Protein AF-A0A1R4GX88-F1 (afdb_monomer_lite)

Radius of gyration: 34.27 Å; chains: 1; bounding box: 138×109×68 Å

Secondary structure (DSSP, 8-state):
--------------PPPP---PPPP------------TTTHHHHHHHHTTS-------S-GGGGGGGSGGG-PPEES-GGGGTTEEEEEETTEEEEEETTTTEEEEEEEEEEHHHHHHHHSSPP----B--TTS-TTT---HHHHTTSS-EEEESS-GGG--SHHHHHHHTBTTSEEEE-HHIIIIIIHHHHHHHHHHHHHHSEEEEEEEEE--SS---EETTTEEPPSEEEEEEEETTTTEEEEEEEESSTT---EEE-HHHHHHHHSEES-TTS-HHHHHS-----SSHHHHHHHHHHHSPP----HHHHHHHHHHHHHIIIII--

Foldseek 3Di:
DDDDDDDDDDDDDDDDDDDDDDDDDDDDDDDDDDPDPPVVVVVVVVVVVPPPPPPPCPLPCVVPLVLADVSDAKDFLDCVQLVQWHWDDFVFKIFTFHLVQLETQKIKGKAFLVLLVLLVPDDADQQAAWDPVDDPSSIDGPVLVPPQQFDFAFRPDSSSGNDPRSNNRSNHRRRTARAHPLCRVPQVVQVVVLLSVVNNVLGIKIKMKGFAADDDDFDGRVVRHTHGQKIKIWIARPSVLAIWMWIGGRDNPSDIDIAALVVCCVRHSINRHPPGDPVRRHDHDPGDRGPVSVVVVVVVPDPPPPPPPVVVVVVVVVVVCCVPPVPD

InterPro domains:
  IPR001604 DNA/RNA non-specific endonuclease/pyrophosphatase/phosphodiesterase domain [PF01223] (86-271)
  IPR001604 DNA/RNA non-specific endonuclease/pyrophosphatase/phosphodiesterase domain [SM00892] (89-279)
  IPR018524 DNA/RNA non-specific endonuclease, active site [PS01070] (151-159)
  IPR020821 ENPP1-3/EXOG-like, endonuclease/phosphodiesterase domain [SM00477] (90-279)
  IPR040255 Non-specific endonuclease [PTHR13966] (89-282)
  IPR044925 His-Me finger superfamily [SSF54060] (63-283)
  IPR044929 DNA/RNA non-specific endonuclease superfamily [G3DSA:3.40.570.10] (62-287)

pLDDT: mean 83.67, std 22.08, range [31.48, 98.94]

Structure (mmCIF, N/CA/C/O backbone):
data_AF-A0A1R4GX88-F1
#
_entry.id   AF-A0A1R4GX88-F1
#
loop_
_atom_site.group_PDB
_atom_site.id
_atom_site.type_symbol
_atom_site.label_atom_id
_atom_site.label_alt_id
_atom_site.label_comp_id
_atom_site.label_asym_id
_atom_site.label_entity_id
_atom_site.label_seq_id
_atom_site.pdbx_PDB_ins_code
_atom_site.Cartn_x
_atom_site.Cartn_y
_atom_site.Cartn_z
_atom_site.occupancy
_atom_site.B_iso_or_equiv
_atom_site.auth_seq_id
_atom_site.auth_comp_id
_atom_site.auth_asym_id
_atom_site.auth_atom_id
_atom_site.pdbx_PDB_model_num
ATOM 1 N N . MET A 1 1 ? 82.550 -25.299 11.763 1.00 38.31 1 MET A N 1
ATOM 2 C CA . MET A 1 1 ? 82.781 -25.262 13.228 1.00 38.31 1 MET A CA 1
ATOM 3 C C . MET A 1 1 ? 81.478 -24.767 13.845 1.00 38.31 1 MET A C 1
ATOM 5 O O . MET A 1 1 ? 81.017 -23.744 13.373 1.00 38.31 1 MET A O 1
ATOM 9 N N . GLY A 1 2 ? 80.761 -25.409 14.770 1.00 35.47 2 GLY A N 1
ATOM 10 C CA . GLY A 1 2 ? 80.937 -26.620 15.595 1.00 35.47 2 GLY A CA 1
ATOM 11 C C . GLY A 1 2 ? 80.121 -26.345 16.879 1.00 35.47 2 GLY A C 1
ATOM 12 O O . GLY A 1 2 ? 80.447 -25.367 17.531 1.00 35.47 2 GLY A O 1
ATOM 13 N N . ASN A 1 3 ? 78.963 -26.931 17.215 1.00 35.00 3 ASN A N 1
ATOM 14 C CA . ASN A 1 3 ? 78.396 -28.297 17.209 1.00 35.00 3 ASN A CA 1
ATOM 15 C C . ASN A 1 3 ? 78.524 -29.009 18.584 1.00 35.00 3 ASN A C 1
ATOM 17 O O . ASN A 1 3 ? 79.595 -28.981 19.183 1.00 35.00 3 ASN A O 1
ATOM 21 N N . LYS A 1 4 ? 77.448 -29.721 18.984 1.00 40.81 4 LYS A N 1
ATOM 22 C CA . LYS A 1 4 ? 77.118 -30.374 20.283 1.00 40.81 4 LYS A CA 1
ATOM 23 C C . LYS A 1 4 ? 76.527 -29.426 21.347 1.00 40.81 4 LYS A C 1
ATOM 25 O O . LYS A 1 4 ? 77.030 -28.327 21.518 1.00 40.81 4 LYS A O 1
ATOM 30 N N . THR A 1 5 ? 75.492 -29.797 22.112 1.00 40.03 5 THR A N 1
ATOM 31 C CA . THR A 1 5 ? 74.778 -31.093 22.312 1.00 40.03 5 THR A CA 1
ATOM 32 C C . THR A 1 5 ? 73.324 -31.043 21.752 1.00 40.03 5 THR A C 1
ATOM 34 O O . THR A 1 5 ? 72.985 -30.067 21.094 1.00 40.03 5 THR A O 1
ATOM 37 N N . GLY A 1 6 ? 72.424 -32.041 21.857 1.00 36.75 6 GLY A N 1
ATOM 38 C CA . GLY A 1 6 ? 72.436 -33.305 22.618 1.00 36.75 6 GLY A CA 1
ATOM 39 C C . GLY A 1 6 ? 71.485 -34.422 22.111 1.00 36.75 6 GLY A C 1
ATOM 40 O O . GLY A 1 6 ? 71.065 -34.430 20.960 1.00 36.75 6 GLY A O 1
ATOM 41 N N . GLN A 1 7 ? 71.218 -35.401 22.983 1.00 36.16 7 GLN A N 1
ATOM 42 C CA . GLN A 1 7 ? 70.589 -36.736 22.822 1.00 36.16 7 GLN A CA 1
ATOM 43 C C . GLN A 1 7 ? 70.037 -37.155 24.228 1.00 36.16 7 GLN A C 1
ATOM 45 O O . GLN A 1 7 ? 70.516 -36.580 25.201 1.00 36.16 7 GLN A O 1
ATOM 50 N N . ILE A 1 8 ? 69.100 -38.094 24.502 1.00 35.34 8 ILE A N 1
ATOM 51 C CA . ILE A 1 8 ? 68.472 -39.210 23.750 1.00 35.34 8 ILE A CA 1
ATOM 52 C C . ILE A 1 8 ? 67.150 -39.710 24.446 1.00 35.34 8 ILE A C 1
ATOM 54 O O . ILE A 1 8 ? 67.014 -39.585 25.656 1.00 35.34 8 ILE A O 1
ATOM 58 N N . GLN A 1 9 ? 66.220 -40.296 23.665 1.00 34.88 9 GLN A N 1
ATOM 59 C CA . GLN A 1 9 ? 65.155 -41.323 23.926 1.00 34.88 9 GLN A CA 1
ATOM 60 C C . GLN A 1 9 ? 64.329 -41.468 25.248 1.00 34.88 9 GLN A C 1
ATOM 62 O O . GLN A 1 9 ? 64.834 -41.842 26.301 1.00 34.88 9 GLN A O 1
ATOM 67 N N . ILE A 1 10 ? 62.995 -41.381 25.074 1.00 43.84 10 ILE A N 1
ATOM 68 C CA . ILE A 1 10 ? 61.887 -42.331 25.409 1.00 43.84 10 ILE A CA 1
ATOM 69 C C . ILE A 1 10 ? 61.988 -43.294 26.624 1.00 43.84 10 ILE A C 1
ATOM 71 O O . ILE A 1 10 ? 62.849 -44.171 26.681 1.00 43.84 10 ILE A O 1
ATOM 75 N N . LYS A 1 11 ? 60.927 -43.311 27.464 1.00 35.53 11 LYS A N 1
ATOM 76 C CA . LYS A 1 11 ? 60.460 -44.521 28.188 1.00 35.53 11 LYS A CA 1
ATOM 77 C C . LYS A 1 11 ? 58.937 -44.516 28.454 1.00 35.53 11 LYS A C 1
ATOM 79 O O . LYS A 1 11 ? 58.362 -43.470 28.737 1.00 35.53 11 LYS A O 1
ATOM 84 N N . ASN A 1 12 ? 58.300 -45.689 28.362 1.00 38.34 12 ASN A N 1
ATOM 85 C CA . ASN A 1 12 ? 56.842 -45.903 28.470 1.00 38.34 12 ASN A CA 1
ATOM 86 C C . ASN A 1 12 ? 56.261 -45.639 29.879 1.00 38.34 12 ASN A C 1
ATOM 88 O O . ASN A 1 12 ? 56.970 -45.761 30.879 1.00 38.34 12 ASN A O 1
ATOM 92 N N . ARG A 1 13 ? 54.943 -45.375 29.968 1.00 37.09 13 ARG A N 1
ATOM 93 C CA . ARG A 1 13 ? 54.171 -45.238 31.225 1.00 37.09 13 ARG A CA 1
ATOM 94 C C . ARG A 1 13 ? 52.878 -46.094 31.171 1.00 37.09 13 ARG A C 1
ATOM 96 O O . ARG A 1 13 ? 52.364 -46.258 30.068 1.00 37.09 13 ARG A O 1
ATOM 103 N N . PRO A 1 14 ? 52.400 -46.697 32.286 1.00 39.03 14 PRO A N 1
ATOM 104 C CA . PRO A 1 14 ? 51.599 -47.929 32.217 1.00 39.03 14 PRO A CA 1
ATOM 105 C C . PRO A 1 14 ? 50.068 -47.758 32.325 1.00 39.03 14 PRO A C 1
ATOM 107 O O . PRO A 1 14 ? 49.537 -46.655 32.409 1.00 39.03 14 PRO A O 1
ATOM 110 N N . GLU A 1 15 ? 49.408 -48.919 32.312 1.00 34.75 15 GLU A N 1
ATOM 111 C CA . GLU A 1 15 ? 47.980 -49.231 32.162 1.00 34.75 15 GLU A CA 1
ATOM 112 C C . GLU A 1 15 ? 46.973 -48.515 33.081 1.00 34.75 15 GLU A C 1
ATOM 114 O O . GLU A 1 15 ? 47.249 -48.123 34.217 1.00 34.75 15 GLU A O 1
ATOM 119 N N . SER A 1 16 ? 45.732 -48.454 32.588 1.00 34.22 16 SER A N 1
ATOM 120 C CA . SER A 1 16 ? 44.549 -47.956 33.285 1.00 34.22 16 SER A CA 1
ATOM 121 C C . SER A 1 16 ? 44.009 -48.947 34.327 1.00 34.22 16 SER A C 1
ATOM 123 O O . SER A 1 16 ? 43.742 -50.114 34.038 1.00 34.22 16 SER A O 1
ATOM 125 N N . LYS A 1 17 ? 43.744 -48.461 35.547 1.00 37.38 17 LYS A N 1
ATOM 126 C CA . LYS A 1 17 ? 42.939 -49.184 36.547 1.00 37.38 17 LYS A CA 1
ATOM 127 C C . LYS A 1 17 ? 41.510 -48.644 36.587 1.00 37.38 17 LYS A C 1
ATOM 129 O O . LYS A 1 17 ? 41.287 -47.438 36.543 1.00 37.38 17 LYS A O 1
ATOM 134 N N . LYS A 1 18 ? 40.552 -49.570 36.678 1.00 37.19 18 LYS A N 1
ATOM 135 C CA . LYS A 1 18 ? 39.108 -49.305 36.776 1.00 37.19 18 LYS A CA 1
ATOM 136 C C . LYS A 1 18 ? 38.774 -48.519 38.048 1.00 37.19 18 LYS A C 1
ATOM 138 O O . LYS A 1 18 ? 39.317 -48.823 39.108 1.00 37.19 18 LYS A O 1
ATOM 143 N N . VAL A 1 19 ? 37.802 -47.613 37.959 1.00 37.50 19 VAL A N 1
ATOM 144 C CA . VAL A 1 19 ? 37.122 -47.013 39.117 1.00 37.50 19 VAL A CA 1
ATOM 145 C C . VAL A 1 19 ? 35.644 -47.393 39.041 1.00 37.50 19 VAL A C 1
ATOM 147 O O . VAL A 1 19 ? 34.992 -47.142 38.031 1.00 37.50 19 VAL A O 1
ATOM 150 N N . ASN A 1 20 ? 35.134 -48.038 40.092 1.00 35.19 20 ASN A N 1
ATOM 151 C CA . ASN A 1 20 ? 33.714 -48.360 40.236 1.00 35.19 20 ASN A CA 1
ATOM 152 C C . ASN A 1 20 ? 32.953 -47.130 40.738 1.00 35.19 20 ASN A C 1
ATOM 154 O O . ASN A 1 20 ? 33.291 -46.600 41.796 1.00 35.19 20 ASN A O 1
ATOM 158 N N . THR A 1 21 ? 31.876 -46.749 40.054 1.00 36.53 21 THR A N 1
ATOM 159 C CA . THR A 1 21 ? 30.912 -45.772 40.575 1.00 36.53 21 THR A CA 1
ATOM 160 C C . THR A 1 21 ? 29.760 -46.519 41.242 1.00 36.53 21 THR A C 1
ATOM 162 O O . THR A 1 21 ? 28.917 -47.104 40.564 1.00 36.53 21 THR A O 1
ATOM 165 N N . ALA A 1 22 ? 29.726 -46.523 42.575 1.00 33.94 22 ALA A N 1
ATOM 166 C CA . ALA A 1 22 ? 28.581 -47.027 43.326 1.00 33.94 22 ALA A CA 1
ATOM 167 C C . ALA A 1 22 ? 27.428 -46.012 43.249 1.00 33.94 22 ALA A C 1
ATOM 169 O O . ALA A 1 22 ? 27.599 -44.846 43.601 1.00 33.94 22 ALA A O 1
ATOM 170 N N . VAL A 1 23 ? 26.259 -46.453 42.783 1.00 37.62 23 VAL A N 1
ATOM 171 C CA . VAL A 1 23 ? 25.040 -45.632 42.709 1.00 37.62 23 VAL A CA 1
ATOM 172 C C . VAL A 1 23 ? 24.274 -45.739 44.030 1.00 37.62 23 VAL A C 1
ATOM 174 O O . VAL A 1 23 ? 24.159 -46.830 44.592 1.00 37.62 23 VAL A O 1
ATOM 177 N N . LEU A 1 24 ? 23.753 -44.613 44.531 1.00 31.69 24 LEU A N 1
ATOM 178 C CA . LEU A 1 24 ? 22.934 -44.584 45.746 1.00 31.69 24 LEU A CA 1
ATOM 179 C C . LEU A 1 24 ? 21.674 -45.450 45.593 1.00 31.69 24 LEU A C 1
ATOM 181 O O . LEU A 1 24 ? 20.962 -45.365 44.593 1.00 31.69 24 LEU A O 1
ATOM 185 N N . LYS A 1 25 ? 21.346 -46.204 46.646 1.00 33.31 25 LYS A N 1
ATOM 186 C CA . LYS A 1 25 ? 19.999 -46.748 46.836 1.00 33.31 25 LYS A CA 1
ATOM 187 C C . LYS A 1 25 ? 19.015 -45.607 47.119 1.00 33.31 25 LYS A C 1
ATOM 189 O O . LYS A 1 25 ? 19.208 -44.868 48.080 1.00 33.31 25 LYS A O 1
ATOM 194 N N . LEU A 1 26 ? 17.912 -45.570 46.377 1.00 31.48 26 LEU A N 1
ATOM 195 C CA . LEU A 1 26 ? 16.628 -45.089 46.885 1.00 31.48 26 LEU A CA 1
ATOM 196 C C . LEU A 1 26 ? 15.679 -46.291 46.906 1.00 31.48 26 LEU A C 1
ATOM 198 O O . LEU A 1 26 ? 15.472 -46.925 45.872 1.00 31.48 26 LEU A O 1
ATOM 202 N N . GLU A 1 27 ? 15.132 -46.627 48.071 1.00 37.91 27 GLU A N 1
ATOM 203 C CA . GLU A 1 27 ? 14.093 -47.652 48.180 1.00 37.91 27 GLU A CA 1
ATOM 204 C C . GLU A 1 27 ? 12.718 -46.990 48.035 1.00 37.91 27 GLU A C 1
ATOM 206 O O . GLU A 1 27 ? 12.350 -46.120 48.819 1.00 37.91 27 GLU A O 1
ATOM 211 N N . LEU A 1 28 ? 11.957 -47.419 47.026 1.00 34.81 28 LEU A N 1
ATOM 212 C CA . LEU A 1 28 ? 10.521 -47.176 46.913 1.00 34.81 28 LEU A CA 1
ATOM 213 C C . LEU A 1 28 ? 9.836 -48.531 46.755 1.00 34.81 28 LEU A C 1
ATOM 215 O O . LEU A 1 28 ? 9.875 -49.158 45.696 1.00 34.81 28 LEU A O 1
ATOM 219 N N . THR A 1 29 ? 9.253 -49.011 47.848 1.00 39.22 29 THR A N 1
ATOM 220 C CA . THR A 1 29 ? 8.499 -50.260 47.898 1.00 39.22 29 THR A CA 1
ATOM 221 C C . THR A 1 29 ? 7.044 -50.031 47.493 1.00 39.22 29 THR A C 1
ATOM 223 O O . THR A 1 29 ? 6.350 -49.196 48.060 1.00 39.22 29 THR A O 1
ATOM 226 N N . GLY A 1 30 ? 6.565 -50.852 46.554 1.00 42.06 30 GLY A N 1
ATOM 227 C CA . GLY A 1 30 ? 5.139 -51.039 46.278 1.00 42.06 30 GLY A CA 1
ATOM 228 C C . GLY A 1 30 ? 4.527 -50.108 45.227 1.00 42.06 30 GLY A C 1
ATOM 229 O O . GLY A 1 30 ? 4.188 -48.968 45.510 1.00 42.06 30 GLY A O 1
ATOM 230 N N . ILE A 1 31 ? 4.249 -50.654 44.039 1.00 40.66 31 ILE A N 1
ATOM 231 C CA . ILE A 1 31 ? 2.887 -50.990 43.570 1.00 40.66 31 ILE A CA 1
ATOM 232 C C . ILE A 1 31 ? 2.983 -51.612 42.162 1.00 40.66 31 ILE A C 1
ATOM 234 O O . ILE A 1 31 ? 3.810 -51.240 41.338 1.00 40.66 31 ILE A O 1
ATOM 238 N N . CYS A 1 32 ? 2.137 -52.617 41.939 1.00 38.81 32 CYS A N 1
ATOM 239 C CA . CYS A 1 32 ? 1.977 -53.466 40.755 1.00 38.81 32 CYS A CA 1
ATOM 240 C C . CYS A 1 32 ? 2.406 -52.876 39.384 1.00 38.81 32 CYS A C 1
ATOM 242 O O . CYS A 1 32 ? 1.689 -52.074 38.784 1.00 38.81 32 CYS A O 1
ATOM 244 N N . LEU A 1 33 ? 3.509 -53.383 38.812 1.00 37.69 33 LEU A N 1
ATOM 245 C CA . LEU A 1 33 ? 3.786 -53.247 37.378 1.00 37.69 33 LEU A CA 1
ATOM 246 C C . LEU A 1 33 ? 2.936 -54.254 36.593 1.00 37.69 33 LEU A C 1
ATOM 248 O O . LEU A 1 33 ? 3.279 -55.433 36.488 1.00 37.69 33 LEU A O 1
ATOM 252 N N . TYR A 1 34 ? 1.844 -53.776 35.997 1.00 42.34 34 TYR A N 1
ATOM 253 C CA . TYR A 1 34 ? 1.141 -54.524 34.958 1.00 42.34 34 TYR A CA 1
ATOM 254 C C . TYR A 1 34 ? 2.102 -54.840 33.802 1.00 42.34 34 TYR A C 1
ATOM 256 O O . TYR A 1 34 ? 2.801 -53.957 33.301 1.00 42.34 34 TYR A O 1
ATOM 264 N N . ARG A 1 35 ? 2.095 -56.094 33.330 1.00 47.72 35 ARG A N 1
ATOM 265 C CA . ARG A 1 35 ? 2.730 -56.494 32.063 1.00 47.72 35 ARG A CA 1
ATOM 266 C C . ARG A 1 35 ? 1.996 -55.821 30.896 1.00 47.72 35 ARG A C 1
ATOM 268 O O . ARG A 1 35 ? 1.127 -56.420 30.267 1.00 47.72 35 ARG A O 1
ATOM 275 N N . LEU A 1 36 ? 2.351 -54.576 30.594 1.00 45.78 36 LEU A N 1
ATOM 276 C CA . LEU A 1 36 ? 1.960 -53.941 29.342 1.00 45.78 36 LEU A CA 1
ATOM 277 C C . LEU A 1 36 ? 2.732 -54.615 28.206 1.00 45.78 36 LEU A C 1
ATOM 279 O O . LEU A 1 36 ? 3.962 -54.583 28.157 1.00 45.78 36 LEU A O 1
ATOM 283 N N . SER A 1 37 ? 1.997 -55.266 27.307 1.00 53.25 37 SER A N 1
ATOM 284 C CA . SER A 1 37 ? 2.555 -55.838 26.086 1.00 53.25 37 SER A CA 1
ATOM 285 C C . SER A 1 37 ? 3.183 -54.736 25.221 1.00 53.25 37 SER A C 1
ATOM 287 O O . SER A 1 37 ? 2.768 -53.574 25.257 1.00 53.25 37 SER A O 1
ATOM 289 N N . GLY A 1 38 ? 4.173 -55.102 24.399 1.00 49.03 38 GLY A N 1
ATOM 290 C CA . GLY A 1 38 ? 4.972 -54.169 23.584 1.00 49.03 38 GLY A CA 1
ATOM 291 C C . GLY A 1 38 ? 4.212 -53.350 22.524 1.00 49.03 38 GLY A C 1
ATOM 292 O O . GLY A 1 38 ? 4.844 -52.662 21.731 1.00 49.03 38 GLY A O 1
ATOM 293 N N . GLN A 1 39 ? 2.878 -53.407 22.502 1.00 51.06 39 GLN A N 1
ATOM 294 C CA . GLN A 1 39 ? 2.002 -52.593 21.652 1.00 51.06 39 GLN A CA 1
ATOM 295 C C . GLN A 1 39 ? 1.496 -51.307 22.334 1.00 51.06 39 GLN A C 1
ATOM 297 O O . GLN A 1 39 ? 0.978 -50.424 21.652 1.00 51.06 39 GLN A O 1
ATOM 302 N N . VAL A 1 40 ? 1.619 -51.171 23.663 1.00 52.50 40 VAL A N 1
ATOM 303 C CA . VAL A 1 40 ? 1.137 -49.968 24.379 1.00 52.50 40 VAL A CA 1
ATOM 304 C C . VAL A 1 40 ? 2.200 -48.864 24.416 1.00 52.50 40 VAL A C 1
ATOM 306 O O . VAL A 1 40 ? 1.878 -47.691 24.234 1.00 52.50 40 VAL A O 1
ATOM 309 N N . ILE A 1 41 ? 3.481 -49.228 24.546 1.00 51.47 41 ILE A N 1
ATOM 310 C CA . ILE A 1 41 ? 4.606 -48.273 24.553 1.00 51.47 41 ILE A CA 1
ATOM 311 C C . ILE A 1 41 ? 4.710 -47.528 23.207 1.00 51.47 41 ILE A C 1
ATOM 313 O O . ILE A 1 41 ? 4.948 -46.322 23.177 1.00 51.47 41 ILE A O 1
ATOM 317 N N . THR A 1 42 ? 4.431 -48.207 22.091 1.00 45.22 42 THR A N 1
ATOM 318 C CA . THR A 1 42 ? 4.408 -47.613 20.743 1.00 45.22 42 THR A CA 1
ATOM 319 C C . THR A 1 42 ? 3.267 -46.615 20.530 1.00 45.22 42 THR A C 1
ATOM 321 O O . THR A 1 42 ? 3.427 -45.695 19.733 1.00 45.22 42 THR A O 1
ATOM 324 N N . LYS A 1 43 ? 2.143 -46.725 21.256 1.00 45.50 43 LYS A N 1
ATOM 325 C CA . LYS A 1 43 ? 1.062 -45.724 21.192 1.00 45.50 43 LYS A CA 1
ATOM 326 C C . LYS A 1 43 ? 1.343 -44.475 22.030 1.00 45.50 43 LYS A C 1
ATOM 328 O O . LYS A 1 43 ? 0.879 -43.402 21.658 1.00 45.50 43 LYS A O 1
ATOM 333 N N . LEU A 1 44 ? 2.120 -44.580 23.111 1.00 43.53 44 LEU A N 1
ATOM 334 C CA . LEU A 1 44 ? 2.442 -43.421 23.952 1.00 43.53 44 LEU A CA 1
ATOM 335 C C . LEU A 1 44 ? 3.411 -42.443 23.266 1.00 43.53 44 LEU A C 1
ATOM 337 O O . LEU A 1 44 ? 3.262 -41.233 23.408 1.00 43.53 44 LEU A O 1
ATOM 341 N N . ILE A 1 45 ? 4.358 -42.954 22.472 1.00 46.94 45 ILE A N 1
ATOM 342 C CA . ILE A 1 45 ? 5.320 -42.123 21.726 1.00 46.94 45 ILE A CA 1
ATOM 343 C C . ILE A 1 45 ? 4.615 -41.307 20.626 1.00 46.94 45 ILE A C 1
ATOM 345 O O . ILE A 1 45 ? 4.914 -40.129 20.454 1.00 46.94 45 ILE A O 1
ATOM 349 N N . ILE A 1 46 ? 3.621 -41.888 19.943 1.00 45.81 46 ILE A N 1
ATOM 350 C CA . ILE A 1 46 ? 2.875 -41.212 18.864 1.00 45.81 46 ILE A CA 1
ATOM 351 C C . ILE A 1 46 ? 2.024 -40.039 19.391 1.00 45.81 46 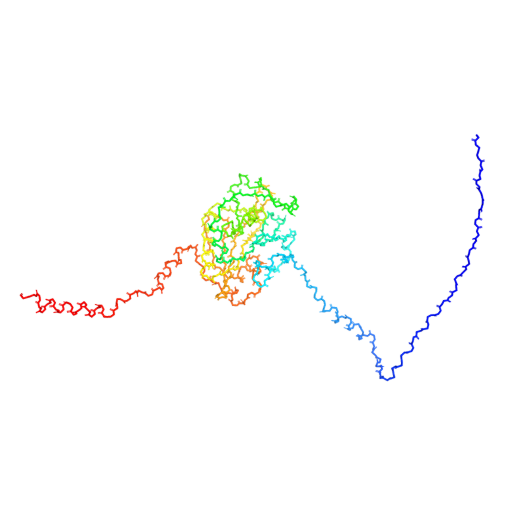ILE A C 1
ATOM 353 O O . ILE A 1 46 ? 1.837 -39.056 18.680 1.00 45.81 46 ILE A O 1
ATOM 357 N N . ILE A 1 47 ? 1.544 -40.099 20.638 1.00 46.69 47 ILE A N 1
ATOM 358 C CA . ILE A 1 47 ? 0.702 -39.039 21.225 1.00 46.69 47 ILE A CA 1
ATOM 359 C C . ILE A 1 47 ? 1.536 -37.831 21.691 1.00 46.69 47 ILE A C 1
ATOM 361 O O . ILE A 1 47 ? 1.068 -36.699 21.602 1.00 46.69 47 ILE A O 1
ATOM 365 N N . VAL A 1 48 ? 2.791 -38.027 22.115 1.00 45.88 48 VAL A N 1
ATOM 366 C CA . VAL A 1 48 ? 3.683 -36.908 22.495 1.00 45.88 48 VAL A CA 1
ATOM 367 C C . VAL A 1 48 ? 4.248 -36.182 21.264 1.00 45.88 48 VAL A C 1
ATOM 369 O O . VAL A 1 48 ? 4.477 -34.975 21.314 1.00 45.88 48 VAL A O 1
ATOM 372 N N . SER A 1 49 ? 4.376 -36.860 20.117 1.00 46.53 49 SER A N 1
ATOM 373 C CA . SER A 1 49 ? 4.750 -36.232 18.837 1.00 46.53 49 SER A CA 1
ATOM 374 C C . SER A 1 49 ? 3.672 -35.318 18.224 1.00 46.53 49 SER A C 1
ATOM 376 O O . SER A 1 49 ? 3.914 -34.736 17.171 1.00 46.53 49 SER A O 1
ATOM 378 N N . LEU A 1 50 ? 2.506 -35.165 18.864 1.00 49.44 50 LEU A N 1
ATOM 379 C CA . LEU A 1 50 ? 1.374 -34.356 18.386 1.00 49.44 50 LEU A CA 1
ATOM 380 C C . LEU A 1 50 ? 1.165 -33.034 19.154 1.00 49.44 50 LEU A C 1
ATOM 382 O O . LEU A 1 50 ? 0.186 -32.339 18.900 1.00 49.44 50 LEU A O 1
ATOM 386 N N . ILE A 1 51 ? 2.081 -32.658 20.061 1.00 52.97 51 ILE A N 1
ATOM 387 C CA . ILE A 1 51 ? 2.052 -31.366 20.792 1.00 52.97 51 ILE A CA 1
ATOM 388 C C . ILE A 1 51 ? 3.364 -30.573 20.601 1.00 52.97 51 ILE A C 1
ATOM 390 O O . ILE A 1 51 ? 3.726 -29.705 21.386 1.00 52.97 51 ILE A O 1
ATOM 394 N N . PHE A 1 52 ? 4.066 -30.826 19.496 1.00 46.09 52 PHE A N 1
ATOM 395 C CA . PHE A 1 52 ? 4.886 -29.802 18.849 1.00 46.09 52 PHE A CA 1
ATOM 396 C C . PHE A 1 52 ? 4.275 -29.502 17.481 1.00 46.09 52 PHE A C 1
ATOM 398 O O . PHE A 1 52 ? 4.836 -29.815 16.432 1.00 46.09 52 PHE A O 1
ATOM 405 N N . SER A 1 53 ? 3.110 -28.845 17.510 1.00 46.69 53 SER A N 1
ATOM 406 C CA . SER A 1 53 ? 2.782 -27.888 16.457 1.00 46.69 53 SER A CA 1
ATOM 407 C C . SER A 1 53 ? 3.931 -26.893 16.431 1.00 46.69 53 SER A C 1
ATOM 409 O O . SER A 1 53 ? 4.039 -26.034 17.305 1.00 46.69 53 SER A O 1
ATOM 411 N N . ILE A 1 54 ? 4.844 -27.076 15.479 1.00 49.19 54 ILE A N 1
ATOM 412 C CA . ILE A 1 54 ? 5.908 -26.121 15.224 1.00 49.19 54 ILE A CA 1
ATOM 413 C C . ILE A 1 54 ? 5.186 -24.855 14.784 1.00 49.19 54 ILE A C 1
ATOM 415 O O . ILE A 1 54 ? 4.722 -24.780 13.647 1.00 49.19 54 ILE A O 1
ATOM 419 N N . SER A 1 55 ? 5.059 -23.885 15.689 1.00 48.50 55 SER A N 1
ATOM 420 C CA . SER A 1 55 ? 4.710 -22.523 15.315 1.00 48.50 55 SER A CA 1
ATOM 421 C C . SER A 1 55 ? 5.714 -22.121 14.246 1.00 48.50 55 SER A C 1
ATOM 423 O O . SER A 1 55 ? 6.905 -21.984 14.541 1.00 48.50 55 SER A O 1
ATOM 425 N N . ALA A 1 56 ? 5.259 -22.025 12.997 1.00 40.28 56 ALA A N 1
ATOM 426 C CA . ALA A 1 56 ? 6.083 -21.506 11.925 1.00 40.28 56 ALA A CA 1
ATOM 427 C C . ALA A 1 56 ? 6.503 -20.106 12.372 1.00 40.28 56 ALA A C 1
ATOM 429 O O . ALA A 1 56 ? 5.653 -19.241 12.583 1.00 40.28 56 ALA A O 1
ATOM 430 N N . TRP A 1 57 ? 7.799 -19.920 12.628 1.00 42.22 57 TRP A N 1
ATOM 431 C CA . TRP A 1 57 ? 8.309 -18.626 13.053 1.00 42.22 57 TRP A CA 1
ATOM 432 C C . TRP A 1 57 ? 8.048 -17.664 11.901 1.00 42.22 57 TRP A C 1
ATOM 434 O O . TRP A 1 57 ? 8.606 -17.829 10.815 1.00 42.22 57 TRP A O 1
ATOM 444 N N . ALA A 1 58 ? 7.117 -16.739 12.133 1.00 46.03 58 ALA A N 1
ATOM 445 C CA . ALA A 1 58 ? 6.614 -15.833 11.118 1.00 46.03 58 ALA A CA 1
ATOM 446 C C . ALA A 1 58 ? 7.757 -15.040 10.474 1.00 46.03 58 ALA A C 1
ATOM 448 O O . ALA A 1 58 ? 8.800 -14.812 11.090 1.00 46.03 58 ALA A O 1
ATOM 449 N N . THR A 1 59 ? 7.534 -14.576 9.243 1.00 55.97 59 THR A N 1
ATOM 450 C CA . THR A 1 59 ? 8.372 -13.550 8.610 1.00 55.97 59 THR A CA 1
ATOM 451 C C . THR A 1 59 ? 8.522 -12.378 9.578 1.00 55.97 59 THR A C 1
ATOM 453 O O . THR A 1 59 ? 7.535 -11.724 9.910 1.00 55.97 59 THR A O 1
ATOM 456 N N . ASP A 1 60 ? 9.734 -12.189 10.097 1.00 73.19 60 ASP A N 1
ATOM 457 C CA . ASP A 1 60 ? 9.920 -11.737 11.478 1.00 73.19 60 ASP A CA 1
ATOM 458 C C . ASP A 1 60 ? 9.822 -10.214 11.658 1.00 73.19 60 ASP A C 1
ATOM 460 O O . ASP A 1 60 ? 10.806 -9.527 11.918 1.00 73.19 60 ASP A O 1
ATOM 464 N N . PHE A 1 61 ? 8.609 -9.671 11.537 1.00 92.19 61 PHE A N 1
ATOM 465 C CA . PHE A 1 61 ? 8.295 -8.255 11.754 1.00 92.19 61 PHE A CA 1
ATOM 466 C C . PHE A 1 61 ? 8.370 -7.809 13.238 1.00 92.19 61 PHE A C 1
ATOM 468 O O . PHE A 1 61 ? 7.707 -6.844 13.622 1.00 92.19 61 PHE A O 1
ATOM 475 N N . LYS A 1 62 ? 9.172 -8.479 14.084 1.00 85.75 62 LYS A N 1
ATOM 476 C CA . LYS A 1 62 ? 9.347 -8.182 15.525 1.00 85.75 62 LYS A CA 1
ATOM 477 C C . LYS A 1 62 ? 9.593 -6.704 15.813 1.00 85.75 62 LYS A C 1
ATOM 479 O O . LYS A 1 62 ? 8.964 -6.151 16.709 1.00 85.75 62 LYS A O 1
ATOM 484 N N . ASP A 1 63 ? 10.459 -6.069 15.028 1.00 91.56 63 ASP A N 1
ATOM 485 C CA . ASP A 1 63 ? 10.890 -4.682 15.248 1.00 91.56 63 ASP A CA 1
ATOM 486 C C . ASP A 1 63 ? 9.876 -3.634 14.743 1.00 91.56 63 ASP A C 1
ATOM 488 O O . ASP A 1 63 ? 10.075 -2.430 14.913 1.00 91.56 63 ASP A O 1
ATOM 492 N N . CYS A 1 64 ? 8.790 -4.069 14.096 1.00 96.06 64 CYS A N 1
ATOM 493 C CA . CYS A 1 64 ? 7.778 -3.185 13.521 1.00 96.06 64 CYS A CA 1
ATOM 494 C C . CYS A 1 64 ? 6.329 -3.659 13.724 1.00 96.06 64 CYS A C 1
ATOM 496 O O . CYS A 1 64 ? 5.430 -3.244 12.983 1.00 96.06 64 CYS A O 1
ATOM 498 N N . GLY A 1 65 ? 6.096 -4.473 14.762 1.00 96.25 65 GLY A N 1
ATOM 499 C CA . GLY A 1 65 ? 4.783 -4.993 15.158 1.00 96.25 65 GLY A CA 1
ATOM 500 C C . GLY A 1 65 ? 3.706 -3.913 15.341 1.00 96.25 65 GLY A C 1
ATOM 501 O O . GLY A 1 65 ? 2.542 -4.147 15.035 1.00 96.25 65 GLY A O 1
ATOM 502 N N . GLN A 1 66 ? 4.091 -2.700 15.750 1.00 96.56 66 GLN A N 1
ATOM 503 C CA . GLN A 1 66 ? 3.196 -1.552 15.935 1.00 96.56 66 GLN A CA 1
ATOM 504 C C . GLN A 1 66 ? 2.430 -1.125 14.671 1.00 96.56 66 GLN A C 1
ATOM 506 O O . GLN A 1 66 ? 1.393 -0.485 14.792 1.00 96.56 66 GLN A O 1
ATOM 511 N N . ASN A 1 67 ? 2.900 -1.483 13.470 1.00 98.00 67 ASN A N 1
ATOM 512 C CA . ASN A 1 67 ? 2.200 -1.163 12.220 1.00 98.00 67 ASN A CA 1
ATOM 513 C C . ASN A 1 67 ? 1.010 -2.095 11.928 1.00 98.00 67 ASN A C 1
ATOM 515 O O . ASN A 1 67 ? 0.290 -1.879 10.955 1.00 98.00 67 ASN A O 1
ATOM 519 N N . PHE A 1 68 ? 0.800 -3.129 12.747 1.00 98.19 68 PHE A N 1
ATOM 520 C CA . PHE A 1 68 ? -0.255 -4.122 12.567 1.00 98.19 68 PHE A CA 1
ATOM 521 C C . PHE A 1 68 ? -1.246 -4.094 13.727 1.00 98.19 68 PHE A C 1
ATOM 523 O O . PHE A 1 68 ? -0.867 -3.916 14.888 1.00 98.19 68 PHE A O 1
ATOM 530 N N . TYR A 1 69 ? -2.524 -4.334 13.432 1.00 97.88 69 TYR A N 1
ATOM 531 C CA . TYR A 1 69 ? -3.539 -4.390 14.476 1.00 97.88 69 TYR A CA 1
ATOM 532 C C . TYR A 1 69 ? -3.285 -5.586 15.406 1.00 97.88 69 TYR A C 1
ATOM 534 O O . TYR A 1 69 ? -3.141 -6.726 14.956 1.00 97.88 69 TYR A O 1
ATOM 542 N N . GLN A 1 70 ? -3.191 -5.311 16.710 1.00 96.44 70 GLN A N 1
ATOM 543 C CA . GLN A 1 70 ? -2.778 -6.277 17.741 1.00 96.44 70 GLN A CA 1
ATOM 544 C C . GLN A 1 70 ? -1.411 -6.944 17.463 1.00 96.44 70 GLN A C 1
ATOM 546 O O . GLN A 1 70 ? -1.168 -8.069 17.890 1.00 96.44 70 GLN A O 1
ATOM 551 N N . ALA A 1 71 ? -0.512 -6.253 16.748 1.00 95.75 71 ALA A N 1
ATOM 552 C CA . ALA A 1 71 ? 0.806 -6.748 16.339 1.00 95.75 71 ALA A CA 1
ATOM 553 C C . ALA A 1 71 ? 0.798 -8.043 15.496 1.00 95.75 71 ALA A C 1
ATOM 555 O O . ALA A 1 71 ? 1.819 -8.728 15.407 1.00 95.75 71 ALA A O 1
ATOM 556 N N . GLN A 1 72 ? -0.323 -8.368 14.838 1.00 95.56 72 GLN A N 1
ATOM 557 C CA . GLN A 1 72 ? -0.437 -9.543 13.973 1.00 95.56 72 GLN A CA 1
ATOM 558 C C . GLN A 1 72 ? -0.369 -9.147 12.490 1.00 95.56 72 GLN A C 1
ATOM 560 O O . GLN A 1 72 ? -1.292 -8.536 11.953 1.00 95.56 72 GLN A O 1
ATOM 565 N N . ALA A 1 73 ? 0.740 -9.494 11.832 1.00 95.88 73 ALA A N 1
ATOM 566 C CA . ALA A 1 73 ? 0.949 -9.234 10.408 1.00 95.88 73 ALA A CA 1
ATOM 567 C C . ALA A 1 73 ? -0.007 -10.051 9.507 1.00 95.88 73 ALA A C 1
ATOM 569 O O . ALA A 1 73 ? -0.466 -11.111 9.938 1.00 95.88 73 ALA A O 1
ATOM 570 N N . PRO A 1 74 ? -0.277 -9.598 8.262 1.00 95.88 74 PRO A N 1
ATOM 571 C CA . PRO A 1 74 ? -1.062 -10.343 7.281 1.00 95.88 74 PRO A CA 1
ATOM 572 C C . PRO A 1 74 ? -0.596 -11.791 7.088 1.00 95.88 74 PRO A C 1
ATOM 574 O O . PRO A 1 74 ? 0.602 -12.039 6.929 1.00 95.88 74 PRO A O 1
ATOM 577 N N . ASP A 1 75 ? -1.548 -12.721 7.034 1.00 90.94 75 ASP A N 1
ATOM 578 C CA . ASP A 1 75 ? -1.300 -14.151 6.817 1.00 90.94 75 ASP A CA 1
ATOM 579 C C . ASP A 1 75 ? -1.652 -14.574 5.379 1.00 90.94 75 ASP A C 1
ATOM 581 O O . ASP A 1 75 ? -2.406 -13.899 4.674 1.00 90.94 75 ASP A O 1
ATOM 585 N N . TYR A 1 76 ? -1.092 -15.695 4.927 1.00 87.56 76 TYR A N 1
ATOM 586 C CA . TYR A 1 76 ? -1.235 -16.223 3.572 1.00 87.56 76 TYR A CA 1
ATOM 587 C C . TYR A 1 76 ? -1.886 -17.605 3.586 1.00 87.56 76 TYR A C 1
ATOM 589 O O . TYR A 1 76 ? -1.360 -18.551 4.176 1.00 87.56 76 TYR A O 1
ATOM 597 N N . LEU A 1 77 ? -2.979 -17.754 2.832 1.00 79.44 77 LEU A N 1
ATOM 598 C CA . LEU A 1 77 ? -3.702 -19.030 2.706 1.00 79.44 77 LEU A CA 1
ATOM 599 C C . LEU A 1 77 ? -2.890 -20.095 1.932 1.00 79.44 77 LEU A C 1
ATOM 601 O O . LEU A 1 77 ? -3.129 -21.291 2.070 1.00 79.44 77 LEU A O 1
ATOM 605 N N . ASP A 1 78 ? -1.902 -19.656 1.143 1.00 78.44 78 ASP A N 1
ATOM 606 C CA . ASP A 1 78 ? -0.896 -20.475 0.462 1.00 78.44 78 ASP A CA 1
ATOM 607 C C . ASP A 1 78 ? 0.490 -19.870 0.702 1.00 78.44 78 ASP A C 1
ATOM 609 O O . ASP A 1 78 ? 0.850 -18.806 0.190 1.00 78.44 78 ASP A O 1
ATOM 613 N N . GLN A 1 79 ? 1.281 -20.593 1.484 1.00 79.88 79 GLN A N 1
ATOM 614 C CA . GLN A 1 79 ? 2.621 -20.208 1.902 1.00 79.88 79 GLN A CA 1
ATOM 615 C C . GLN A 1 79 ? 3.645 -20.289 0.749 1.00 79.88 79 GLN A C 1
ATOM 617 O O . GLN A 1 79 ? 4.736 -19.733 0.865 1.00 79.88 79 GLN A O 1
ATOM 622 N N . GLN A 1 80 ? 3.324 -20.912 -0.398 1.00 75.62 80 GLN A N 1
ATOM 623 C CA . GLN A 1 80 ? 4.218 -20.927 -1.569 1.00 75.62 80 GLN A CA 1
ATOM 624 C C . GLN A 1 80 ? 4.448 -19.524 -2.154 1.00 75.62 80 GLN A C 1
ATOM 626 O O . GLN A 1 80 ? 5.523 -19.254 -2.698 1.00 75.62 80 GLN A O 1
ATOM 631 N N . ILE A 1 81 ? 3.486 -18.608 -1.981 1.00 73.19 81 ILE A N 1
ATOM 632 C CA . ILE A 1 81 ? 3.587 -17.198 -2.394 1.00 73.19 81 ILE A CA 1
ATOM 633 C C . ILE A 1 81 ? 4.722 -16.470 -1.640 1.00 73.19 81 ILE A C 1
ATOM 635 O O . ILE A 1 81 ? 5.324 -15.531 -2.164 1.00 73.19 81 ILE A O 1
ATOM 639 N N . LEU A 1 82 ? 5.100 -16.950 -0.449 1.00 80.94 82 LEU A N 1
ATOM 640 C CA . LEU A 1 82 ? 6.194 -16.394 0.352 1.00 80.94 82 LEU A CA 1
ATOM 641 C C . LEU A 1 82 ? 7.598 -16.774 -0.152 1.00 80.94 82 LEU A C 1
ATOM 643 O O . LEU A 1 82 ? 8.594 -16.292 0.389 1.00 80.94 82 LEU A O 1
ATOM 647 N N . ASN A 1 83 ? 7.724 -17.598 -1.196 1.00 86.50 83 ASN A N 1
ATOM 648 C CA . ASN A 1 83 ? 9.027 -17.983 -1.733 1.00 86.50 83 ASN A CA 1
ATOM 649 C C . ASN A 1 83 ? 9.819 -16.757 -2.238 1.00 86.50 83 ASN A C 1
ATOM 651 O O . ASN A 1 83 ? 9.389 -16.039 -3.141 1.00 86.50 83 ASN A O 1
ATOM 655 N N . LYS A 1 84 ? 11.011 -16.540 -1.664 1.00 90.44 84 LYS A N 1
ATOM 656 C CA . LYS A 1 84 ? 11.859 -15.343 -1.847 1.00 90.44 84 LYS A CA 1
ATOM 657 C C . LYS A 1 84 ? 11.205 -14.023 -1.411 1.00 90.44 84 LYS A C 1
ATOM 659 O O . LYS A 1 84 ? 11.614 -12.963 -1.894 1.00 90.44 84 LYS A O 1
ATOM 664 N N . SER A 1 85 ? 10.232 -14.072 -0.507 1.00 93.94 85 SER A N 1
ATOM 665 C CA . SER A 1 85 ? 9.736 -12.878 0.175 1.00 93.94 85 SER A CA 1
ATOM 666 C C . SER A 1 85 ? 10.645 -12.495 1.346 1.00 93.94 85 SER A C 1
ATOM 668 O O . SER A 1 85 ? 11.237 -13.355 1.996 1.00 93.94 85 SER A O 1
ATOM 670 N N . VAL A 1 86 ? 10.791 -11.194 1.584 1.00 95.12 86 VAL A N 1
ATOM 671 C CA . VAL A 1 86 ? 11.665 -10.601 2.601 1.00 95.12 86 VAL A CA 1
ATOM 672 C C . VAL A 1 86 ? 10.837 -9.608 3.423 1.00 95.12 86 VAL A C 1
ATOM 674 O O . VAL A 1 86 ? 10.349 -8.631 2.848 1.00 95.12 86 VAL A O 1
ATOM 677 N N . PRO A 1 87 ? 10.649 -9.831 4.737 1.00 96.12 87 PRO A N 1
ATOM 678 C CA . PRO A 1 87 ? 10.054 -8.834 5.615 1.00 96.12 87 PRO A CA 1
ATOM 679 C C . PRO A 1 87 ? 11.033 -7.674 5.814 1.00 96.12 87 PRO A C 1
ATOM 681 O O . PRO A 1 87 ? 12.219 -7.881 6.075 1.00 96.12 87 PRO A O 1
ATOM 684 N N . LEU A 1 88 ? 10.538 -6.447 5.684 1.00 97.38 88 LEU A N 1
ATOM 685 C CA . LEU A 1 88 ? 11.294 -5.219 5.888 1.00 97.38 88 LEU A CA 1
ATOM 686 C C . LEU A 1 88 ? 10.533 -4.320 6.862 1.00 97.38 88 LEU A C 1
ATOM 688 O O . LEU A 1 88 ? 9.438 -3.845 6.562 1.00 97.38 88 LEU A O 1
ATOM 692 N N . CYS A 1 89 ? 11.135 -4.065 8.020 1.00 97.75 89 CYS A N 1
ATOM 693 C CA . CYS A 1 89 ? 10.709 -2.993 8.908 1.00 97.75 89 CYS A CA 1
ATOM 694 C C . CYS A 1 89 ? 11.292 -1.661 8.419 1.00 97.75 89 CYS A C 1
ATOM 696 O O . CYS A 1 89 ? 12.490 -1.572 8.133 1.00 97.75 89 CYS A O 1
ATOM 698 N N . PHE A 1 90 ? 10.450 -0.639 8.320 1.00 98.44 90 PHE A N 1
ATOM 699 C CA . PHE A 1 90 ? 10.818 0.733 7.984 1.00 98.44 90 PHE A CA 1
ATOM 700 C C . PHE A 1 90 ? 10.388 1.678 9.113 1.00 98.44 90 PHE A C 1
ATOM 702 O O . PHE A 1 90 ? 9.609 1.321 10.003 1.00 98.44 90 PHE A O 1
ATOM 709 N N . ASN A 1 91 ? 10.876 2.914 9.080 1.00 96.94 91 ASN A N 1
ATOM 710 C CA . ASN A 1 91 ? 10.375 3.967 9.945 1.00 96.94 91 ASN A CA 1
ATOM 711 C C . ASN A 1 91 ? 8.903 4.244 9.588 1.00 96.94 91 ASN A C 1
ATOM 713 O O . ASN A 1 91 ? 8.594 4.763 8.520 1.00 96.94 91 ASN A O 1
ATOM 717 N N . GLY A 1 92 ? 7.985 3.913 10.499 1.00 96.62 92 GLY A N 1
ATOM 718 C CA . GLY A 1 92 ? 6.553 4.211 10.362 1.00 96.62 92 GLY A CA 1
ATOM 719 C C . GLY A 1 92 ? 5.748 3.286 9.440 1.00 96.62 92 GLY A C 1
ATOM 720 O O . GLY A 1 92 ? 4.560 3.543 9.259 1.00 96.62 92 GLY A O 1
ATOM 721 N N . PHE A 1 93 ? 6.339 2.235 8.867 1.00 98.75 93 PHE A N 1
ATOM 722 C CA . PHE A 1 93 ? 5.599 1.203 8.132 1.00 98.75 93 PHE A CA 1
ATOM 723 C C . PHE A 1 93 ? 6.360 -0.132 8.106 1.00 98.75 93 PHE A C 1
ATOM 725 O O . PHE A 1 93 ? 7.533 -0.214 8.474 1.00 98.75 93 PHE A O 1
ATOM 732 N N . ALA A 1 94 ? 5.688 -1.199 7.687 1.00 98.69 94 ALA A N 1
ATOM 733 C CA . ALA A 1 94 ? 6.285 -2.514 7.466 1.00 98.69 94 ALA A CA 1
ATOM 734 C C . ALA A 1 94 ? 5.932 -3.018 6.064 1.00 98.69 94 ALA A C 1
ATOM 736 O O . ALA A 1 94 ? 4.831 -2.772 5.590 1.00 98.69 94 ALA A O 1
ATOM 737 N N . THR A 1 95 ? 6.827 -3.744 5.399 1.00 98.19 95 THR A N 1
ATOM 738 C CA . THR A 1 95 ? 6.627 -4.187 4.012 1.00 98.19 95 THR A CA 1
ATOM 739 C C . THR A 1 95 ? 7.055 -5.632 3.832 1.00 98.19 95 THR A C 1
ATOM 741 O O . THR A 1 95 ? 8.151 -6.011 4.243 1.00 98.19 95 THR A O 1
ATOM 744 N N . LEU A 1 96 ? 6.237 -6.433 3.148 1.00 97.50 96 LEU A N 1
ATOM 745 C CA . LEU A 1 96 ? 6.650 -7.749 2.668 1.00 97.50 96 LEU A CA 1
ATOM 746 C C . LEU A 1 96 ? 7.039 -7.654 1.192 1.00 97.50 96 LEU A C 1
ATOM 748 O O . LEU A 1 96 ? 6.182 -7.525 0.316 1.00 97.50 96 LEU A O 1
ATOM 752 N N . TYR A 1 97 ? 8.338 -7.709 0.908 1.00 97.62 97 TYR A N 1
ATOM 753 C CA . TYR A 1 97 ? 8.874 -7.557 -0.443 1.00 97.62 97 TYR A CA 1
ATOM 754 C C . TYR A 1 97 ? 9.102 -8.904 -1.124 1.00 97.62 97 TYR A C 1
ATOM 756 O O . TYR A 1 97 ? 9.801 -9.745 -0.568 1.00 97.62 97 TYR A O 1
ATOM 764 N N . SER A 1 98 ? 8.609 -9.105 -2.350 1.00 96.19 98 SER A N 1
ATOM 765 C CA . SER A 1 98 ? 8.888 -10.325 -3.117 1.00 96.19 98 SER A CA 1
ATOM 766 C C . SER A 1 98 ? 10.056 -10.132 -4.082 1.00 96.19 98 SER A C 1
ATOM 768 O O . SER A 1 98 ? 9.998 -9.368 -5.046 1.00 96.19 98 SER A O 1
ATOM 770 N N . GLY A 1 99 ? 11.122 -10.910 -3.885 1.00 95.88 99 GLY A N 1
ATOM 771 C CA . GLY A 1 99 ? 12.249 -10.970 -4.816 1.00 95.88 99 GLY A CA 1
ATOM 772 C C . GLY A 1 99 ? 11.944 -11.666 -6.148 1.00 95.88 99 GLY A C 1
ATOM 773 O O . GLY A 1 99 ? 12.809 -11.661 -7.025 1.00 95.88 99 GLY A O 1
ATOM 774 N N . LEU A 1 100 ? 10.756 -12.269 -6.304 1.00 94.00 100 LEU A N 1
ATOM 775 C CA . LEU A 1 100 ? 10.264 -12.801 -7.581 1.00 94.00 100 LEU A CA 1
ATOM 776 C C . LEU A 1 100 ? 9.635 -11.699 -8.439 1.00 94.00 100 LEU A C 1
ATOM 778 O O . LEU A 1 100 ? 9.961 -11.595 -9.620 1.00 94.00 100 LEU A O 1
ATOM 782 N N . SER A 1 101 ? 8.768 -10.865 -7.853 1.00 95.56 101 SER A N 1
ATOM 783 C CA . SER A 1 101 ? 8.157 -9.728 -8.554 1.00 95.56 101 SER A CA 1
ATOM 784 C C . SER A 1 101 ? 9.085 -8.521 -8.662 1.00 95.56 101 SER A C 1
ATOM 786 O O . SER A 1 101 ? 8.937 -7.712 -9.577 1.00 95.56 101 SER A O 1
ATOM 788 N N . ARG A 1 102 ? 10.047 -8.417 -7.739 1.00 97.75 102 ARG A N 1
ATOM 789 C CA . ARG A 1 102 ? 10.833 -7.214 -7.442 1.00 97.75 102 ARG A CA 1
ATOM 790 C C . ARG A 1 102 ? 9.971 -6.015 -7.024 1.00 97.75 102 ARG A C 1
ATOM 792 O O . ARG A 1 102 ? 10.294 -4.872 -7.333 1.00 97.75 102 ARG A O 1
ATOM 799 N N . THR A 1 103 ? 8.876 -6.293 -6.325 1.00 97.94 103 THR A N 1
ATOM 800 C CA . THR A 1 103 ? 7.933 -5.310 -5.780 1.00 97.94 103 THR A CA 1
ATOM 801 C C . THR A 1 103 ? 7.522 -5.725 -4.365 1.00 97.94 103 THR A C 1
ATOM 803 O O . THR A 1 103 ? 7.634 -6.908 -4.018 1.00 97.94 103 THR A O 1
ATOM 806 N N . PRO A 1 104 ? 6.976 -4.811 -3.548 1.00 97.88 104 PRO A N 1
ATOM 807 C CA . PRO A 1 104 ? 6.183 -5.222 -2.398 1.00 97.88 104 PRO A CA 1
ATOM 808 C C . PRO A 1 104 ? 4.986 -6.079 -2.834 1.00 97.88 104 PRO A C 1
ATOM 810 O O . PRO A 1 104 ? 4.416 -5.866 -3.908 1.00 97.88 104 PRO A O 1
ATOM 813 N N . LEU A 1 105 ? 4.617 -7.047 -1.994 1.00 97.12 105 LEU A N 1
ATOM 814 C CA . LEU A 1 105 ? 3.304 -7.698 -2.017 1.00 97.12 105 LEU A CA 1
ATOM 815 C C . LEU A 1 105 ? 2.288 -6.824 -1.271 1.00 97.12 105 LEU A C 1
ATOM 817 O O . LEU A 1 105 ? 1.165 -6.632 -1.736 1.00 97.12 105 LEU A O 1
ATOM 821 N N . TRP A 1 106 ? 2.721 -6.247 -0.146 1.00 98.44 106 TRP A N 1
ATOM 822 C CA . TRP A 1 106 ? 1.992 -5.244 0.624 1.00 98.44 106 TRP A CA 1
ATOM 823 C C . TRP A 1 106 ? 2.928 -4.401 1.504 1.00 98.44 106 TRP A C 1
ATOM 825 O O . TRP A 1 106 ? 4.026 -4.842 1.855 1.00 98.44 106 TRP A O 1
ATOM 835 N N . SER A 1 107 ? 2.447 -3.218 1.891 1.00 98.81 107 SER A N 1
ATOM 836 C CA . SER A 1 107 ? 2.952 -2.379 2.983 1.00 98.81 107 SER A CA 1
ATOM 837 C C . SER A 1 107 ? 1.837 -2.133 4.010 1.00 98.81 107 SER A C 1
ATOM 839 O O . SER A 1 107 ? 0.667 -2.006 3.646 1.00 98.81 107 SER A O 1
ATOM 841 N N . ALA A 1 108 ? 2.206 -2.080 5.286 1.00 98.88 108 ALA A N 1
ATOM 842 C CA . ALA A 1 108 ? 1.337 -1.962 6.448 1.00 98.88 108 ALA A CA 1
ATOM 843 C C . ALA A 1 108 ? 1.680 -0.711 7.260 1.00 98.88 108 ALA A C 1
ATOM 845 O O . ALA A 1 108 ? 2.851 -0.468 7.560 1.00 98.88 108 ALA A O 1
ATOM 846 N N . GLU A 1 109 ? 0.661 0.054 7.638 1.00 98.75 109 GLU A N 1
ATOM 847 C CA . GLU A 1 109 ? 0.786 1.332 8.334 1.00 98.75 109 GLU A CA 1
ATOM 848 C C . GLU A 1 109 ? -0.194 1.409 9.508 1.00 98.75 109 GLU A C 1
ATOM 850 O O . GLU A 1 109 ? -1.395 1.172 9.351 1.00 98.75 109 GLU A O 1
ATOM 855 N N . HIS A 1 110 ? 0.306 1.831 10.672 1.00 98.75 110 HIS A N 1
ATOM 856 C CA . HIS A 1 110 ? -0.537 2.406 11.719 1.00 98.75 110 HIS A CA 1
ATOM 857 C C . HIS A 1 110 ? -0.555 3.924 11.548 1.00 98.75 110 HIS A C 1
ATOM 859 O O . HIS A 1 110 ? 0.473 4.600 11.688 1.00 98.75 110 HIS A O 1
ATOM 865 N N . LEU A 1 111 ? -1.721 4.455 11.189 1.00 98.88 111 LEU A N 1
ATOM 866 C CA . LEU A 1 111 ? -1.942 5.881 11.005 1.00 98.88 111 LEU A CA 1
ATOM 867 C C . LEU A 1 111 ? -2.703 6.430 12.210 1.00 98.88 111 LEU A C 1
ATOM 869 O O . LEU A 1 111 ? -3.760 5.918 12.572 1.00 98.88 111 LEU A O 1
ATOM 873 N N . THR A 1 112 ? -2.195 7.513 12.791 1.00 98.88 112 THR A N 1
ATOM 874 C CA . THR A 1 112 ? -2.893 8.291 13.821 1.00 98.88 112 THR A CA 1
ATOM 875 C C . THR A 1 112 ? -3.164 9.700 13.314 1.00 98.88 112 THR A C 1
ATOM 877 O O . THR A 1 112 ? -2.459 10.213 12.439 1.00 98.88 112 THR A O 1
ATOM 880 N N . ARG A 1 113 ? -4.182 10.356 13.868 1.00 98.56 113 ARG A N 1
ATOM 881 C CA . ARG A 1 113 ? -4.498 11.761 13.590 1.00 98.56 113 ARG A CA 1
ATOM 882 C C . ARG A 1 113 ? -3.270 12.659 13.785 1.00 98.56 113 ARG A C 1
ATOM 884 O O . ARG A 1 113 ? -3.002 13.516 12.949 1.00 98.56 113 ARG A O 1
ATOM 891 N N . GLU A 1 114 ? -2.516 12.431 14.855 1.00 98.44 114 GLU A N 1
ATOM 892 C CA . GLU A 1 114 ? -1.342 13.214 15.246 1.00 98.44 114 GLU A CA 1
ATOM 893 C C . GLU A 1 114 ? -0.200 13.042 14.235 1.00 98.44 114 GLU A C 1
ATOM 895 O O . GLU A 1 114 ? 0.379 14.034 13.791 1.00 98.44 114 GLU A O 1
ATOM 900 N N . ARG A 1 115 ? 0.061 11.800 13.796 1.00 98.06 115 ARG A N 1
ATOM 901 C CA . ARG A 1 115 ? 1.016 11.486 12.720 1.00 98.06 115 ARG A CA 1
ATOM 902 C C . ARG A 1 115 ? 0.644 12.204 11.422 1.00 98.06 115 ARG A C 1
ATOM 904 O O . ARG A 1 115 ? 1.515 12.736 10.742 1.00 98.06 115 ARG A O 1
ATOM 911 N N . LEU A 1 116 ? -0.642 12.235 11.075 1.00 98.56 116 LEU A N 1
ATOM 912 C CA . LEU A 1 116 ? -1.102 12.864 9.837 1.00 98.56 116 LEU A CA 1
ATOM 913 C C . LEU A 1 116 ? -1.050 14.395 9.869 1.00 98.56 116 LEU A C 1
ATOM 915 O O . LEU A 1 116 ? -0.844 14.990 8.819 1.00 98.56 116 LEU A O 1
ATOM 919 N N . TYR A 1 117 ? -1.196 15.037 11.032 1.00 98.31 117 TYR A N 1
ATOM 920 C CA . TYR A 1 117 ? -0.921 16.475 11.145 1.00 98.31 117 TYR A CA 1
ATOM 921 C C . TYR A 1 117 ? 0.578 16.772 10.995 1.00 98.31 117 TYR A C 1
ATOM 923 O O . TYR A 1 117 ? 0.948 17.662 10.239 1.00 98.31 117 TYR A O 1
ATOM 931 N N . GLN A 1 118 ? 1.451 15.965 11.611 1.00 98.38 118 GLN A N 1
ATOM 932 C CA . GLN A 1 118 ? 2.906 16.083 11.429 1.00 98.38 118 GLN A CA 1
ATOM 933 C C . GLN A 1 118 ? 3.336 15.892 9.962 1.00 98.38 118 GLN A C 1
ATOM 935 O O . GLN A 1 118 ? 4.254 16.564 9.501 1.00 98.38 118 GLN A O 1
ATOM 940 N N . ALA A 1 119 ? 2.668 15.001 9.224 1.00 97.88 119 ALA A N 1
ATOM 941 C CA . ALA A 1 119 ? 2.921 14.773 7.801 1.00 97.88 119 ALA A CA 1
ATOM 942 C C . ALA A 1 119 ? 2.459 15.936 6.898 1.00 97.88 119 ALA A C 1
ATOM 944 O O . ALA A 1 119 ? 3.042 16.148 5.837 1.00 97.88 119 ALA A O 1
ATOM 945 N N . GLU A 1 120 ? 1.440 16.705 7.299 1.00 96.94 120 GLU A N 1
ATOM 946 C CA . GLU A 1 120 ? 0.980 17.886 6.548 1.00 96.94 120 GLU A CA 1
ATOM 947 C C . GLU A 1 120 ? 1.925 19.082 6.675 1.00 96.94 120 GLU A C 1
ATOM 949 O O . GLU A 1 120 ? 2.092 19.828 5.709 1.00 96.94 120 GLU A O 1
ATOM 954 N N . ASP A 1 121 ? 2.576 19.232 7.830 1.00 95.94 121 ASP A N 1
ATOM 955 C CA . ASP A 1 121 ? 3.575 20.277 8.073 1.00 95.94 121 ASP A CA 1
ATOM 956 C C . ASP A 1 121 ? 4.959 19.940 7.476 1.00 95.94 121 ASP A C 1
ATOM 958 O O . ASP A 1 121 ? 5.837 20.806 7.421 1.00 95.94 121 ASP A O 1
ATOM 962 N N . LEU A 1 122 ? 5.185 18.697 7.024 1.00 96.62 122 LEU A N 1
ATOM 963 C CA . LEU A 1 122 ? 6.472 18.228 6.502 1.00 96.62 122 LEU A CA 1
ATOM 964 C C . LEU A 1 122 ? 6.629 18.532 4.995 1.00 96.62 122 LEU A C 1
ATOM 966 O O . LEU A 1 122 ? 5.902 17.972 4.170 1.00 96.62 122 LEU A O 1
ATOM 970 N N . PRO A 1 123 ? 7.626 19.340 4.578 1.00 96.69 123 PRO A N 1
ATOM 971 C CA . PRO A 1 123 ? 7.912 19.543 3.162 1.00 96.69 123 PRO A CA 1
ATOM 972 C C . PRO A 1 123 ? 8.335 18.241 2.471 1.00 96.69 123 PRO A C 1
ATOM 974 O O . PRO A 1 123 ? 9.129 17.456 2.998 1.00 96.69 123 PRO A O 1
ATOM 977 N N . ARG A 1 124 ? 7.827 18.029 1.254 1.00 96.62 124 ARG A N 1
ATOM 978 C CA . ARG A 1 124 ? 8.141 16.844 0.451 1.00 96.62 124 ARG A CA 1
ATOM 979 C C . ARG A 1 124 ? 9.551 16.915 -0.148 1.00 96.62 124 ARG A C 1
ATOM 981 O O . ARG A 1 124 ? 9.867 17.869 -0.855 1.00 96.62 124 ARG A O 1
ATOM 988 N N . GLU A 1 125 ? 10.335 15.856 0.040 1.00 95.44 125 GLU A N 1
ATOM 989 C CA . GLU A 1 125 ? 11.684 15.685 -0.515 1.00 95.44 125 GLU A CA 1
ATOM 990 C C . GLU A 1 125 ? 11.811 14.343 -1.265 1.00 95.44 125 GLU A C 1
ATOM 992 O O . GLU A 1 125 ? 11.960 13.275 -0.668 1.00 95.44 125 GLU A O 1
ATOM 997 N N . ASP A 1 126 ? 11.747 14.399 -2.601 1.00 94.81 126 ASP A N 1
ATOM 998 C CA . ASP A 1 126 ? 11.814 13.223 -3.480 1.00 94.81 126 ASP A CA 1
ATOM 999 C C . ASP A 1 126 ? 13.190 12.537 -3.427 1.00 94.81 126 ASP A C 1
ATOM 1001 O O . ASP A 1 126 ? 14.173 13.033 -3.979 1.00 94.81 126 ASP A O 1
ATOM 1005 N N . SER A 1 127 ? 13.247 11.344 -2.826 1.00 97.75 127 SER A N 1
ATOM 1006 C CA . SER A 1 127 ? 14.504 10.637 -2.514 1.00 97.75 127 SER A CA 1
ATOM 1007 C C . SER A 1 127 ? 14.521 9.162 -2.962 1.00 97.75 127 SER A C 1
ATOM 1009 O O . SER A 1 127 ? 15.131 8.301 -2.325 1.00 97.75 127 SER A O 1
ATOM 1011 N N . PHE A 1 128 ? 13.864 8.859 -4.093 1.00 98.69 128 PHE A N 1
ATOM 1012 C CA . PHE A 1 128 ? 13.750 7.499 -4.650 1.00 98.69 128 PHE A CA 1
ATOM 1013 C C . PHE A 1 128 ? 15.096 6.769 -4.766 1.00 98.69 128 PHE A C 1
ATOM 1015 O O . PHE A 1 128 ? 15.967 7.186 -5.533 1.00 98.69 128 PHE A O 1
ATOM 1022 N N . HIS A 1 129 ? 15.229 5.625 -4.093 1.00 98.75 129 HIS A N 1
ATOM 1023 C CA . HIS A 1 129 ? 16.486 4.878 -4.028 1.00 98.75 129 HIS A CA 1
ATOM 1024 C C . HIS A 1 129 ? 16.278 3.357 -3.980 1.00 98.75 129 HIS A C 1
ATOM 1026 O O . HIS A 1 129 ? 15.249 2.850 -3.541 1.00 98.75 129 HIS A O 1
ATOM 1032 N N . SER A 1 130 ? 17.274 2.597 -4.435 1.00 98.31 130 SER A N 1
ATOM 1033 C CA . SER A 1 130 ? 17.227 1.131 -4.423 1.00 98.31 130 SER A CA 1
ATOM 1034 C C . SER A 1 130 ? 17.574 0.583 -3.033 1.00 98.31 130 SER A C 1
ATOM 1036 O O . SER A 1 130 ? 18.699 0.762 -2.572 1.00 98.31 130 SER A O 1
ATOM 1038 N N . GLU A 1 131 ? 16.651 -0.153 -2.412 1.00 98.38 131 GLU A N 1
ATOM 1039 C CA . GLU A 1 131 ? 16.779 -0.742 -1.066 1.00 98.38 131 GLU A CA 1
ATOM 1040 C C . GLU A 1 131 ? 18.117 -1.478 -0.839 1.00 98.38 131 GLU A C 1
ATOM 1042 O O . GLU A 1 131 ? 18.412 -2.467 -1.506 1.00 98.38 131 GLU A O 1
ATOM 1047 N N . SER A 1 132 ? 18.972 -1.022 0.074 1.00 97.44 132 SER A N 1
ATOM 1048 C CA . SER A 1 132 ? 20.313 -1.604 0.262 1.00 97.44 132 SER A CA 1
ATOM 1049 C C . SER A 1 132 ? 20.300 -2.968 0.962 1.00 97.44 132 SER A C 1
ATOM 1051 O O . SER A 1 132 ? 21.211 -3.764 0.733 1.00 97.44 132 SER A O 1
ATOM 1053 N N . ARG A 1 133 ? 19.256 -3.274 1.744 1.00 96.81 133 ARG A N 1
ATOM 1054 C CA . ARG A 1 133 ? 19.100 -4.546 2.475 1.00 96.81 133 ARG A CA 1
ATOM 1055 C C . ARG A 1 133 ? 18.749 -5.733 1.571 1.00 96.81 133 ARG A C 1
ATOM 1057 O O . ARG A 1 133 ? 18.885 -6.881 1.987 1.00 96.81 133 ARG A O 1
ATOM 1064 N N . LEU A 1 134 ? 18.311 -5.483 0.334 1.00 97.12 134 LEU A N 1
ATOM 1065 C CA . LEU A 1 134 ? 17.930 -6.526 -0.620 1.00 97.12 134 LEU A CA 1
ATOM 1066 C C . LEU A 1 134 ? 19.100 -6.939 -1.536 1.00 97.12 134 LEU A C 1
ATOM 1068 O O . LEU A 1 134 ? 19.741 -6.073 -2.143 1.00 97.12 134 LEU A O 1
ATOM 1072 N N . PRO A 1 135 ? 19.332 -8.251 -1.757 1.00 96.38 135 PRO A N 1
ATOM 1073 C CA . PRO A 1 135 ? 20.306 -8.725 -2.737 1.00 96.38 135 PRO A CA 1
ATOM 1074 C C . PRO A 1 135 ? 20.040 -8.159 -4.138 1.00 96.38 135 PRO A C 1
ATOM 1076 O O . PRO A 1 135 ? 18.904 -8.145 -4.612 1.00 96.38 135 PRO A O 1
ATOM 1079 N N . SER A 1 136 ? 21.100 -7.768 -4.855 1.00 95.75 136 SER A N 1
ATOM 1080 C CA . SER A 1 136 ? 20.995 -7.117 -6.178 1.00 95.75 136 SER A CA 1
ATOM 1081 C C . SER A 1 136 ? 20.161 -7.913 -7.203 1.00 95.75 136 SER A C 1
ATOM 1083 O O . SER A 1 136 ? 19.465 -7.331 -8.033 1.00 95.75 136 SER A O 1
ATOM 1085 N N . ALA A 1 137 ? 20.162 -9.249 -7.110 1.00 95.25 137 ALA A N 1
ATOM 1086 C CA . ALA A 1 137 ? 19.363 -10.132 -7.963 1.00 95.25 137 ALA A CA 1
ATOM 1087 C C . ALA A 1 137 ? 17.841 -10.056 -7.704 1.00 95.25 137 ALA A C 1
ATOM 1089 O O . ALA A 1 137 ? 17.058 -10.335 -8.611 1.00 95.25 137 ALA A O 1
ATOM 1090 N N . MET A 1 138 ? 17.416 -9.665 -6.500 1.00 95.62 138 MET A N 1
ATOM 1091 C CA . MET A 1 138 ? 16.010 -9.550 -6.074 1.00 95.62 138 MET A CA 1
ATOM 1092 C C . MET A 1 138 ? 15.496 -8.103 -6.114 1.00 95.62 138 MET A C 1
ATOM 1094 O O . MET A 1 138 ? 14.297 -7.863 -6.008 1.00 95.62 138 MET A O 1
ATOM 1098 N N . ARG A 1 139 ? 16.391 -7.127 -6.267 1.00 96.56 139 ARG A N 1
ATOM 1099 C CA . ARG A 1 139 ? 16.114 -5.702 -6.073 1.00 96.56 139 ARG A CA 1
ATOM 1100 C C . ARG A 1 139 ? 15.752 -4.959 -7.366 1.00 96.56 139 ARG A C 1
ATOM 1102 O O . ARG A 1 139 ? 16.462 -5.082 -8.371 1.00 96.56 139 ARG A O 1
ATOM 1109 N N . ALA A 1 140 ? 14.693 -4.150 -7.316 1.00 98.38 140 ALA A N 1
ATOM 1110 C CA . ALA A 1 140 ? 14.360 -3.171 -8.351 1.00 98.38 140 ALA A CA 1
ATOM 1111 C C . ALA A 1 140 ? 15.342 -1.985 -8.371 1.00 98.38 140 ALA A C 1
ATOM 1113 O O . ALA A 1 140 ? 15.891 -1.590 -7.344 1.00 98.38 140 ALA A O 1
ATOM 1114 N N . GLN A 1 141 ? 15.568 -1.410 -9.550 1.00 98.44 141 GLN A N 1
ATOM 1115 C CA . GLN A 1 141 ? 16.460 -0.268 -9.764 1.00 98.44 141 GLN A CA 1
ATOM 1116 C C . GLN A 1 141 ? 15.706 0.905 -10.397 1.00 98.44 141 GLN A C 1
ATOM 1118 O O . GLN A 1 141 ? 14.738 0.706 -11.125 1.00 98.44 141 GLN A O 1
ATOM 1123 N N . LEU A 1 142 ? 16.189 2.139 -10.216 1.00 98.38 142 LEU A N 1
ATOM 1124 C CA . LEU A 1 142 ? 15.607 3.325 -10.872 1.00 98.38 142 LEU A CA 1
ATOM 1125 C C . LEU A 1 142 ? 15.583 3.201 -12.409 1.00 98.38 142 LEU A C 1
ATOM 1127 O O . LEU A 1 142 ? 14.667 3.693 -13.068 1.00 98.38 142 LEU A O 1
ATOM 1131 N N . SER A 1 143 ? 16.565 2.496 -12.979 1.00 98.12 143 SER A N 1
ATOM 1132 C CA . SER A 1 143 ? 16.631 2.153 -14.404 1.00 98.12 143 SER A CA 1
ATOM 1133 C C . SER A 1 143 ? 15.511 1.223 -14.874 1.00 98.12 143 SER A C 1
ATOM 1135 O O . SER A 1 143 ? 15.216 1.211 -16.063 1.00 98.12 143 SER A O 1
ATOM 1137 N N . ASP A 1 144 ? 14.888 0.453 -13.977 1.00 98.44 144 ASP A N 1
ATOM 1138 C CA . ASP A 1 144 ? 13.773 -0.436 -14.323 1.00 98.44 144 ASP A CA 1
ATOM 1139 C C . ASP A 1 144 ? 12.500 0.380 -14.623 1.00 98.44 144 ASP A C 1
ATOM 1141 O O . ASP A 1 144 ? 11.722 0.005 -15.492 1.00 98.44 144 ASP A O 1
ATOM 1145 N N . TYR A 1 145 ? 12.337 1.540 -13.974 1.00 98.50 145 TYR A N 1
ATOM 1146 C CA . TYR A 1 145 ? 11.198 2.448 -14.155 1.00 98.50 145 TYR A CA 1
ATOM 1147 C C . TYR A 1 145 ? 11.419 3.515 -15.241 1.00 98.50 145 TYR A C 1
ATOM 1149 O O . TYR A 1 145 ? 10.461 3.974 -15.869 1.00 98.50 145 TYR A O 1
ATOM 1157 N N . LYS A 1 146 ? 12.669 3.941 -15.469 1.00 97.56 146 LYS A N 1
ATOM 1158 C CA . LYS A 1 146 ? 13.001 5.051 -16.379 1.00 97.56 146 LYS A CA 1
ATOM 1159 C C . LYS A 1 146 ? 12.523 4.777 -17.812 1.00 97.56 146 LYS A C 1
ATOM 1161 O O . LYS A 1 146 ? 12.984 3.842 -18.455 1.00 97.56 146 LYS A O 1
ATOM 1166 N N . GLY A 1 147 ? 11.652 5.648 -18.328 1.00 97.31 147 GLY A N 1
ATOM 1167 C CA . GLY A 1 147 ? 11.133 5.563 -19.701 1.00 97.31 147 GLY A CA 1
ATOM 1168 C C . GLY A 1 147 ? 10.106 4.448 -19.933 1.00 97.31 147 GLY A C 1
ATOM 1169 O O . GLY A 1 147 ? 9.744 4.201 -21.076 1.00 97.31 147 GLY A O 1
ATOM 1170 N N . SER A 1 148 ? 9.631 3.786 -18.875 1.00 97.69 148 SER A N 1
ATOM 1171 C CA . SER A 1 148 ? 8.730 2.630 -18.979 1.00 97.69 148 SER A CA 1
ATOM 1172 C C . SER A 1 148 ? 7.257 2.969 -19.256 1.00 97.69 148 SER A C 1
ATOM 1174 O O . SER A 1 148 ? 6.476 2.076 -19.571 1.00 97.69 148 SER A O 1
ATOM 1176 N N . GLY A 1 149 ? 6.865 4.238 -19.099 1.00 97.56 149 GLY A N 1
ATOM 1177 C CA . GLY A 1 149 ? 5.468 4.689 -19.137 1.00 97.56 149 GLY A CA 1
ATOM 1178 C C . GLY A 1 149 ? 4.707 4.530 -17.812 1.00 97.56 149 GLY A C 1
ATOM 1179 O O . GLY A 1 149 ? 3.657 5.144 -17.661 1.00 97.56 149 GLY A O 1
ATOM 1180 N N . TYR A 1 150 ? 5.248 3.781 -16.845 1.00 98.56 150 TYR A N 1
ATOM 1181 C CA . TYR A 1 150 ? 4.656 3.595 -15.518 1.00 98.56 150 TYR A CA 1
ATOM 1182 C C . TYR A 1 150 ? 5.229 4.580 -14.496 1.00 98.56 150 TYR A C 1
ATOM 1184 O O . TYR A 1 150 ? 6.422 4.901 -14.507 1.00 98.56 150 TYR A O 1
ATOM 1192 N N . ASP A 1 151 ? 4.377 5.008 -13.568 1.00 98.69 151 ASP A N 1
ATOM 1193 C CA . ASP A 1 151 ? 4.787 5.757 -12.389 1.00 98.69 151 ASP A CA 1
ATOM 1194 C C . ASP A 1 151 ? 5.424 4.837 -11.336 1.00 98.69 151 ASP A C 1
ATOM 1196 O O . ASP A 1 151 ? 5.204 3.624 -11.292 1.00 98.69 151 ASP A O 1
ATOM 1200 N N . ARG A 1 152 ? 6.204 5.457 -10.444 1.00 98.75 152 ARG A N 1
ATOM 1201 C CA . ARG A 1 152 ? 6.700 4.853 -9.202 1.00 98.75 152 ARG A CA 1
ATOM 1202 C C . ARG A 1 152 ? 5.634 5.031 -8.115 1.00 98.75 152 ARG A C 1
ATOM 1204 O O . ARG A 1 152 ? 5.691 5.987 -7.340 1.00 98.75 152 ARG A O 1
ATOM 1211 N N . GLY A 1 153 ? 4.644 4.145 -8.126 1.00 98.69 153 GLY A N 1
ATOM 1212 C CA . GLY A 1 153 ? 3.527 4.139 -7.181 1.00 98.69 153 GLY A CA 1
ATOM 1213 C C . GLY A 1 153 ? 3.958 3.677 -5.794 1.00 98.69 153 GLY A C 1
ATOM 1214 O O . GLY A 1 153 ? 4.680 2.689 -5.695 1.00 98.69 153 GLY A O 1
ATOM 1215 N N . HIS A 1 154 ? 3.541 4.374 -4.738 1.00 98.88 154 HIS A N 1
ATOM 1216 C CA . HIS A 1 154 ? 3.847 3.990 -3.354 1.00 98.88 154 HIS A CA 1
ATOM 1217 C C . HIS A 1 154 ? 2.747 3.077 -2.800 1.00 98.88 154 HIS A C 1
ATOM 1219 O O . HIS A 1 154 ? 1.572 3.277 -3.105 1.00 98.88 154 HIS A O 1
ATOM 1225 N N . LEU A 1 155 ? 3.103 2.119 -1.93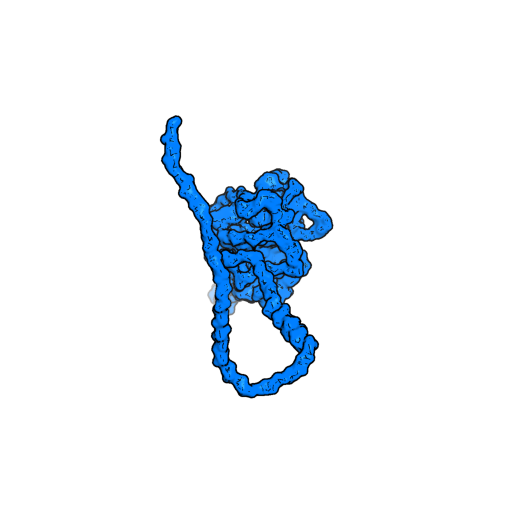7 1.00 98.88 155 LEU A N 1
ATOM 1226 C CA . LEU A 1 155 ? 2.107 1.414 -1.121 1.00 98.88 155 LEU A CA 1
ATOM 1227 C C . LEU A 1 155 ? 1.861 2.132 0.214 1.00 98.88 155 LEU A C 1
ATOM 1229 O O . LEU A 1 155 ? 0.714 2.460 0.512 1.00 98.88 155 LEU A O 1
ATOM 1233 N N . ALA A 1 156 ? 2.925 2.423 0.968 1.00 98.81 156 ALA A N 1
ATOM 1234 C CA . ALA A 1 156 ? 2.912 3.374 2.082 1.00 98.81 156 ALA A CA 1
ATOM 1235 C C . ALA A 1 156 ? 3.263 4.777 1.542 1.00 98.81 156 ALA A C 1
ATOM 1237 O O . ALA A 1 156 ? 4.407 4.979 1.115 1.00 98.81 156 ALA A O 1
ATOM 1238 N N . PRO A 1 157 ? 2.316 5.724 1.428 1.00 98.69 157 PRO A N 1
ATOM 1239 C CA . PRO A 1 157 ? 2.530 6.950 0.667 1.00 98.69 157 PRO A CA 1
ATOM 1240 C C . PRO A 1 157 ? 3.311 7.995 1.471 1.00 98.69 157 PRO A C 1
ATOM 1242 O O . PRO A 1 157 ? 3.081 8.192 2.660 1.00 98.69 157 PRO A O 1
ATOM 1245 N N . ASN A 1 158 ? 4.170 8.769 0.800 1.00 98.38 158 ASN A N 1
ATOM 1246 C CA . ASN A 1 158 ? 4.951 9.829 1.454 1.00 98.38 158 ASN A CA 1
ATOM 1247 C C . ASN A 1 158 ? 4.089 10.869 2.203 1.00 98.38 158 ASN A C 1
ATOM 1249 O O . ASN A 1 158 ? 4.549 11.479 3.159 1.00 98.38 158 ASN A O 1
ATOM 1253 N N . GLY A 1 159 ? 2.834 11.074 1.782 1.00 98.25 159 GLY A N 1
ATOM 1254 C CA . GLY A 1 159 ? 1.885 11.975 2.454 1.00 98.25 159 GLY A CA 1
ATOM 1255 C C . GLY A 1 159 ? 1.397 11.499 3.830 1.00 98.25 159 GLY A C 1
ATOM 1256 O O . GLY A 1 159 ? 0.687 12.248 4.494 1.00 98.25 159 GLY A O 1
ATOM 1257 N N . ASP A 1 160 ? 1.772 10.288 4.249 1.00 98.69 160 ASP A N 1
ATOM 1258 C CA . ASP A 1 160 ? 1.445 9.708 5.556 1.00 98.69 160 ASP A CA 1
ATOM 1259 C C . ASP A 1 160 ? 2.698 9.640 6.469 1.00 98.69 160 ASP A C 1
ATOM 1261 O O . ASP A 1 160 ? 2.670 9.044 7.550 1.00 98.69 160 ASP A O 1
ATOM 1265 N N . MET A 1 161 ? 3.820 10.249 6.056 1.00 98.56 161 MET A N 1
ATOM 1266 C CA . MET A 1 161 ? 5.113 10.209 6.753 1.00 98.56 161 MET A CA 1
ATOM 1267 C C . MET A 1 161 ? 5.344 11.470 7.594 1.00 98.56 161 MET A C 1
ATOM 1269 O O . MET A 1 161 ? 5.403 12.577 7.075 1.00 98.56 161 MET A O 1
ATOM 1273 N N . ALA A 1 162 ? 5.518 11.301 8.905 1.00 98.06 162 ALA A N 1
ATOM 1274 C CA . ALA A 1 162 ? 5.562 12.386 9.889 1.00 98.06 162 ALA A CA 1
ATOM 1275 C C . ALA A 1 162 ? 6.960 12.981 10.149 1.00 98.06 162 ALA A C 1
ATOM 1277 O O . ALA A 1 162 ? 7.103 13.904 10.948 1.00 98.06 162 ALA A O 1
ATOM 1278 N N . ASN A 1 163 ? 8.019 12.434 9.545 1.00 98.31 163 ASN A N 1
ATOM 1279 C CA . ASN A 1 163 ? 9.376 12.979 9.644 1.00 98.31 163 ASN A CA 1
ATOM 1280 C C . ASN A 1 163 ? 10.263 12.531 8.472 1.00 98.31 163 ASN A C 1
ATOM 1282 O O . ASN A 1 163 ? 9.914 11.625 7.718 1.00 98.31 163 ASN A O 1
ATOM 1286 N N . ILE A 1 164 ? 11.442 13.150 8.355 1.00 98.06 164 ILE A N 1
ATOM 1287 C CA . ILE A 1 164 ? 12.391 12.955 7.246 1.00 98.06 164 ILE A CA 1
ATOM 1288 C C . ILE A 1 164 ? 12.838 11.488 7.095 1.00 98.06 164 ILE A C 1
ATOM 1290 O O . ILE A 1 164 ? 12.964 11.018 5.968 1.00 98.06 164 ILE A O 1
ATOM 1294 N N . ASN A 1 165 ? 13.012 10.737 8.191 1.00 98.19 165 ASN A N 1
ATOM 1295 C CA . ASN A 1 165 ? 13.418 9.326 8.115 1.00 98.19 165 ASN A CA 1
ATOM 1296 C C . ASN A 1 165 ? 12.292 8.450 7.544 1.00 98.19 165 ASN A C 1
ATOM 1298 O O . ASN A 1 165 ? 12.544 7.601 6.696 1.00 98.19 165 ASN A O 1
ATOM 1302 N N . GLN A 1 166 ? 11.045 8.688 7.970 1.00 98.38 166 GLN A N 1
ATOM 1303 C CA . GLN A 1 166 ? 9.861 8.023 7.408 1.00 98.38 166 GLN A CA 1
ATOM 1304 C C . GLN A 1 166 ? 9.668 8.383 5.924 1.00 98.38 166 GLN A C 1
ATOM 1306 O O . GLN A 1 166 ? 9.407 7.510 5.099 1.00 98.38 166 GLN A O 1
ATOM 1311 N N . GLN A 1 167 ? 9.853 9.662 5.575 1.00 98.31 167 GLN A N 1
ATOM 1312 C CA . GLN A 1 167 ? 9.797 10.157 4.197 1.00 98.31 167 GLN A CA 1
ATOM 1313 C C . GLN A 1 167 ? 10.835 9.448 3.315 1.00 98.31 167 GLN A C 1
ATOM 1315 O O . GLN A 1 167 ? 10.448 8.823 2.328 1.00 98.31 167 GLN A O 1
ATOM 1320 N N . TYR A 1 168 ? 12.118 9.456 3.702 1.00 98.69 168 TYR A N 1
ATOM 1321 C CA . TYR A 1 168 ? 13.188 8.749 2.990 1.00 98.69 168 TYR A CA 1
ATOM 1322 C C . TYR A 1 168 ? 12.846 7.270 2.781 1.00 98.69 168 TYR A C 1
ATOM 1324 O O . TYR A 1 168 ? 12.866 6.783 1.651 1.00 98.69 168 TYR A O 1
ATOM 1332 N N . ASP A 1 169 ? 12.456 6.575 3.849 1.00 98.69 169 ASP A N 1
ATOM 1333 C CA . ASP A 1 169 ? 12.086 5.162 3.800 1.00 98.69 169 ASP A CA 1
ATOM 1334 C C . ASP A 1 169 ? 10.926 4.888 2.830 1.00 98.69 169 ASP A C 1
ATOM 1336 O O . ASP A 1 169 ? 10.982 3.918 2.069 1.00 98.69 169 ASP A O 1
ATOM 1340 N N . SER A 1 170 ? 9.910 5.760 2.777 1.00 98.69 170 SER A N 1
ATOM 1341 C CA . SER A 1 170 ? 8.773 5.615 1.853 1.00 98.69 170 SER A CA 1
ATOM 1342 C C . SER A 1 170 ? 9.189 5.651 0.374 1.00 98.69 170 SER A C 1
ATOM 1344 O O . SER A 1 170 ? 8.560 4.991 -0.458 1.00 98.69 170 SER A O 1
ATOM 1346 N N . PHE A 1 171 ? 10.295 6.335 0.060 1.00 98.81 171 PHE A N 1
ATOM 1347 C CA . PHE A 1 171 ? 10.901 6.404 -1.270 1.00 98.81 171 PHE A CA 1
ATOM 1348 C C . PHE A 1 171 ? 11.819 5.208 -1.613 1.00 98.81 171 PHE A C 1
ATOM 1350 O O . PHE A 1 171 ? 12.300 5.112 -2.752 1.00 98.81 171 PHE A O 1
ATOM 1357 N N . SER A 1 172 ? 12.059 4.270 -0.688 1.00 98.88 172 SER A N 1
ATOM 1358 C CA . SER A 1 172 ? 12.763 3.014 -0.989 1.00 98.88 172 SER A CA 1
ATOM 1359 C C . SER A 1 172 ? 11.994 2.217 -2.042 1.00 98.88 172 SER A C 1
ATOM 1361 O O . SER A 1 172 ? 10.806 1.942 -1.883 1.00 98.88 172 SER A O 1
ATOM 1363 N N . LEU A 1 173 ? 12.667 1.759 -3.105 1.00 98.81 173 LEU A N 1
ATOM 1364 C CA . LEU A 1 173 ? 12.042 0.958 -4.169 1.00 98.81 173 LEU A CA 1
ATOM 1365 C C . LEU A 1 173 ? 11.462 -0.385 -3.684 1.00 98.81 173 LEU A C 1
ATOM 1367 O O . LEU A 1 173 ? 10.771 -1.051 -4.452 1.00 98.81 173 LEU A O 1
ATOM 1371 N N . ALA A 1 174 ? 11.697 -0.782 -2.430 1.00 98.69 174 ALA A N 1
ATOM 1372 C CA . ALA A 1 174 ? 10.987 -1.901 -1.818 1.00 98.69 174 ALA A CA 1
ATOM 1373 C C . ALA A 1 174 ? 9.529 -1.578 -1.430 1.00 98.69 174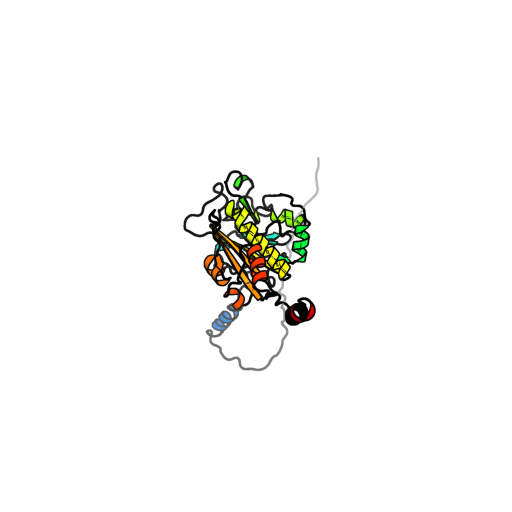 ALA A C 1
ATOM 1375 O O . ALA A 1 174 ? 8.746 -2.506 -1.279 1.00 98.69 174 ALA A O 1
ATOM 1376 N N . ASN A 1 175 ? 9.146 -0.301 -1.335 1.00 98.88 175 ASN A N 1
ATOM 1377 C CA . ASN A 1 175 ? 7.772 0.180 -1.131 1.00 98.88 175 ASN A CA 1
ATOM 1378 C C . ASN A 1 175 ? 7.075 0.588 -2.453 1.00 98.88 175 ASN A C 1
ATOM 1380 O O . ASN A 1 175 ? 5.927 1.036 -2.445 1.00 98.88 175 ASN A O 1
ATOM 1384 N N . ILE A 1 176 ? 7.761 0.444 -3.597 1.00 98.94 176 ILE A N 1
ATOM 1385 C CA . ILE A 1 176 ? 7.328 0.988 -4.891 1.00 98.94 176 ILE A CA 1
ATOM 1386 C C . ILE A 1 176 ? 6.877 -0.103 -5.867 1.00 98.94 176 ILE A C 1
ATOM 1388 O O . ILE A 1 176 ? 7.538 -1.131 -6.030 1.00 98.94 176 ILE A O 1
ATOM 1392 N N . ILE A 1 177 ? 5.780 0.172 -6.574 1.00 98.88 177 ILE A N 1
ATOM 1393 C CA . ILE A 1 177 ? 5.225 -0.653 -7.651 1.00 98.88 177 ILE A CA 1
ATOM 1394 C C . ILE A 1 177 ? 5.205 0.100 -8.996 1.00 98.88 177 ILE A C 1
ATOM 1396 O O . ILE A 1 177 ? 5.120 1.332 -9.013 1.00 98.88 177 ILE A O 1
ATOM 1400 N N . PRO A 1 178 ? 5.213 -0.610 -10.141 1.00 98.75 178 PRO A N 1
ATOM 1401 C CA . PRO A 1 178 ? 4.798 -0.050 -11.425 1.00 98.75 178 PRO A CA 1
ATOM 1402 C C . PRO A 1 178 ? 3.304 0.281 -11.403 1.00 98.75 178 PRO A C 1
ATOM 1404 O O . PRO A 1 178 ? 2.470 -0.625 -11.449 1.00 98.75 178 PRO A O 1
ATOM 1407 N N . GLN A 1 179 ? 2.954 1.565 -11.344 1.00 98.81 179 GLN A N 1
ATOM 1408 C CA . GLN A 1 179 ? 1.557 2.008 -11.301 1.00 98.81 179 GLN A CA 1
ATOM 1409 C C . GLN A 1 179 ? 1.172 2.766 -12.574 1.00 98.81 179 GLN A C 1
ATOM 1411 O O . GLN A 1 179 ? 1.950 3.570 -13.090 1.00 98.81 179 GLN A O 1
ATOM 1416 N N . SER A 1 180 ? -0.023 2.484 -13.090 1.00 98.62 180 SER A N 1
ATOM 1417 C CA . SER A 1 180 ? -0.643 3.236 -14.183 1.00 98.62 180 SER A CA 1
ATOM 1418 C C . SER A 1 180 ? -0.697 4.738 -13.831 1.00 98.62 180 SER A C 1
ATOM 1420 O O . SER A 1 180 ? -1.067 5.067 -12.697 1.00 98.62 180 SER A O 1
ATOM 1422 N N . PRO A 1 181 ? -0.335 5.659 -14.747 1.00 98.12 181 PRO A N 1
ATOM 1423 C CA . PRO A 1 181 ? -0.391 7.097 -14.491 1.00 98.12 181 PRO A CA 1
ATOM 1424 C C . PRO A 1 181 ? -1.774 7.608 -14.073 1.00 98.12 181 PRO A C 1
ATOM 1426 O O . PRO A 1 181 ? -1.858 8.346 -13.090 1.00 98.12 181 PRO A O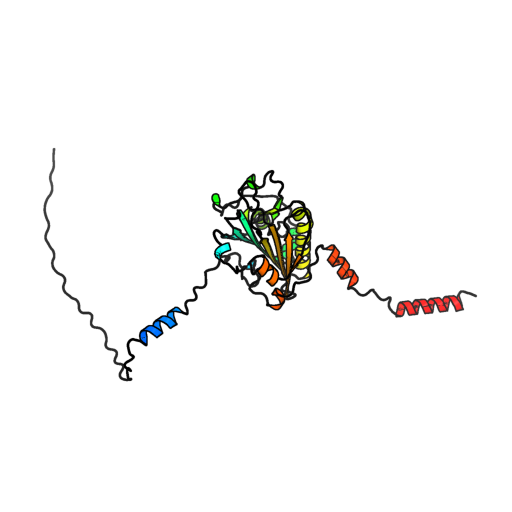 1
ATOM 1429 N N . GLU A 1 182 ? -2.856 7.213 -14.755 1.00 97.00 182 GLU A N 1
ATOM 1430 C CA . GLU A 1 182 ? -4.212 7.626 -14.364 1.00 97.00 182 GLU A CA 1
ATOM 1431 C C . GLU A 1 182 ? -4.619 7.037 -13.006 1.00 97.00 182 GLU A C 1
ATOM 1433 O O . GLU A 1 182 ? -5.215 7.727 -12.170 1.00 97.00 182 GLU A O 1
ATOM 1438 N N . ASN A 1 183 ? -4.247 5.778 -12.748 1.00 97.94 183 ASN A N 1
ATOM 1439 C CA . ASN A 1 183 ? -4.507 5.139 -11.464 1.00 97.94 183 ASN A CA 1
ATOM 1440 C C . ASN A 1 183 ? -3.788 5.882 -10.322 1.00 97.94 183 ASN A C 1
ATOM 1442 O O . ASN A 1 183 ? -4.446 6.340 -9.391 1.00 97.94 183 ASN A O 1
ATOM 1446 N N . ASN A 1 184 ? -2.469 6.077 -10.422 1.00 98.50 184 ASN A N 1
ATOM 1447 C CA . ASN A 1 184 ? -1.642 6.726 -9.399 1.00 98.50 184 ASN A CA 1
ATOM 1448 C C . ASN A 1 184 ? -2.083 8.173 -9.119 1.00 98.50 184 ASN A C 1
ATOM 1450 O O . ASN A 1 184 ? -2.371 8.557 -7.984 1.00 98.50 184 ASN A O 1
ATOM 1454 N N . ARG A 1 185 ? -2.147 8.996 -10.173 1.00 96.62 185 ARG A N 1
ATOM 1455 C CA . ARG A 1 185 ? -2.244 10.460 -10.050 1.00 96.62 185 ARG A CA 1
ATOM 1456 C C . ARG A 1 185 ? -3.643 10.941 -9.672 1.00 96.62 185 ARG A C 1
ATOM 1458 O O . ARG A 1 185 ? -3.762 12.022 -9.085 1.00 96.62 185 ARG A O 1
ATOM 1465 N N . TYR A 1 186 ? -4.675 10.149 -9.979 1.00 95.81 186 TYR A N 1
ATOM 1466 C CA . TYR A 1 186 ? -6.075 10.501 -9.742 1.00 95.81 186 TYR A CA 1
ATOM 1467 C C . TYR A 1 186 ? -6.776 9.524 -8.796 1.00 95.81 186 TYR A C 1
ATOM 1469 O O . TYR A 1 186 ? -7.130 9.926 -7.688 1.00 95.81 186 TYR A O 1
ATOM 1477 N N . LEU A 1 187 ? -7.002 8.265 -9.191 1.00 96.50 187 LEU A N 1
ATOM 1478 C CA . LEU A 1 187 ? -7.808 7.336 -8.385 1.00 96.50 187 LEU A CA 1
ATOM 1479 C C . LEU A 1 187 ? -7.159 7.055 -7.020 1.00 96.50 187 LEU A C 1
ATOM 1481 O O . LEU A 1 187 ? -7.783 7.264 -5.980 1.00 96.50 187 LEU A O 1
ATOM 1485 N N . TRP A 1 188 ? -5.894 6.637 -7.023 1.00 98.19 188 TRP A N 1
ATOM 1486 C CA . TRP A 1 188 ? -5.165 6.239 -5.822 1.00 98.19 188 TRP A CA 1
ATOM 1487 C C . TRP A 1 188 ? -4.920 7.419 -4.886 1.00 98.19 188 TRP A C 1
ATOM 1489 O O . TRP A 1 188 ? -5.229 7.344 -3.699 1.00 98.19 188 TRP A O 1
ATOM 1499 N N . ARG A 1 189 ? -4.514 8.569 -5.434 1.00 96.94 189 ARG A N 1
ATOM 1500 C CA . ARG A 1 189 ? -4.400 9.828 -4.684 1.00 96.94 189 ARG A CA 1
ATOM 1501 C C . ARG A 1 189 ? -5.694 10.218 -3.949 1.00 96.94 189 ARG A C 1
ATOM 1503 O O . ARG A 1 189 ? -5.632 10.756 -2.838 1.00 96.94 189 ARG A O 1
ATOM 1510 N N . ASN A 1 190 ? -6.867 9.970 -4.542 1.00 97.00 190 ASN A N 1
ATOM 1511 C CA . ASN A 1 190 ? -8.154 10.213 -3.879 1.00 97.00 190 ASN A CA 1
ATOM 1512 C C . ASN A 1 190 ? -8.394 9.217 -2.732 1.00 97.00 190 ASN A C 1
ATOM 1514 O O . ASN A 1 190 ? -8.727 9.650 -1.629 1.00 97.00 190 ASN A O 1
ATOM 1518 N N . ILE A 1 191 ? -8.143 7.923 -2.960 1.00 98.25 191 ILE A N 1
ATOM 1519 C CA . ILE A 1 191 ? -8.227 6.852 -1.948 1.00 98.25 191 ILE A CA 1
ATOM 1520 C C . ILE A 1 191 ? -7.324 7.148 -0.740 1.00 98.25 191 ILE A C 1
ATOM 1522 O O . ILE A 1 191 ? -7.767 7.073 0.406 1.00 98.25 191 ILE A O 1
ATOM 1526 N N . GLU A 1 192 ? -6.071 7.538 -0.969 1.00 98.62 192 GLU A N 1
ATOM 1527 C CA . GLU A 1 192 ? -5.141 7.955 0.087 1.00 98.62 192 GLU A CA 1
ATOM 1528 C C . GLU A 1 192 ? -5.673 9.162 0.873 1.00 98.62 192 GLU A C 1
ATOM 1530 O O . GLU A 1 192 ? -5.636 9.189 2.101 1.00 98.62 192 GLU A O 1
ATOM 1535 N N . SER A 1 193 ? -6.222 10.160 0.176 1.00 98.19 193 SER A N 1
ATOM 1536 C CA . SER A 1 193 ? -6.753 11.373 0.810 1.00 98.19 193 SER A CA 1
ATOM 1537 C C . SER A 1 193 ? -8.004 11.089 1.648 1.00 98.19 193 SER A C 1
ATOM 1539 O O . SER A 1 193 ? -8.163 11.658 2.728 1.00 98.19 193 SER A O 1
ATOM 1541 N N . VAL A 1 194 ? -8.853 10.156 1.207 1.00 98.00 194 VAL A N 1
ATOM 1542 C CA . VAL A 1 194 ? -9.959 9.625 2.015 1.00 98.00 194 VAL A CA 1
ATOM 1543 C C . VAL A 1 194 ? -9.442 8.831 3.215 1.00 98.00 194 VAL A C 1
ATOM 1545 O O . VAL A 1 194 ? -9.953 9.017 4.316 1.00 98.00 194 VAL A O 1
ATOM 1548 N N . THR A 1 195 ? -8.411 8.001 3.043 1.00 98.56 195 THR A N 1
ATOM 1549 C CA . THR A 1 195 ? -7.796 7.223 4.135 1.00 98.56 195 THR A CA 1
ATOM 1550 C C . THR A 1 195 ? -7.289 8.150 5.244 1.00 98.56 195 THR A C 1
ATOM 1552 O O . THR A 1 195 ? -7.610 7.953 6.421 1.00 98.56 195 THR A O 1
ATOM 1555 N N . ARG A 1 196 ? -6.591 9.233 4.870 1.00 98.69 196 ARG A N 1
ATOM 1556 C CA . ARG A 1 196 ? -6.164 10.291 5.797 1.00 98.69 196 ARG A CA 1
ATOM 1557 C C . ARG A 1 196 ? -7.344 10.981 6.483 1.00 98.69 196 ARG A C 1
ATOM 1559 O O . ARG A 1 196 ? -7.327 11.145 7.701 1.00 98.69 196 ARG A O 1
ATOM 1566 N N . TYR A 1 197 ? -8.388 11.353 5.735 1.00 97.94 197 TYR A N 1
ATOM 1567 C CA . TYR A 1 197 ? -9.597 11.954 6.310 1.00 97.94 197 TYR A CA 1
ATOM 1568 C C . TYR A 1 197 ? -10.268 11.020 7.335 1.00 97.94 197 TYR A C 1
ATOM 1570 O O . TYR A 1 197 ? -10.568 11.455 8.446 1.00 97.94 197 TYR A O 1
ATOM 1578 N N . LEU A 1 198 ? -10.467 9.738 6.999 1.00 97.94 198 LEU A N 1
ATOM 1579 C CA . LEU A 1 198 ? -11.089 8.751 7.890 1.00 97.94 198 LEU A CA 1
ATOM 1580 C C . LEU A 1 198 ? -10.266 8.567 9.168 1.00 97.94 198 LEU A C 1
ATOM 1582 O O . LEU A 1 198 ? -10.825 8.604 10.262 1.00 97.94 198 LEU A O 1
ATOM 1586 N N . THR A 1 199 ? -8.942 8.474 9.040 1.00 98.56 199 THR A N 1
ATOM 1587 C CA . THR A 1 199 ? -8.021 8.407 10.182 1.00 98.56 199 THR A CA 1
ATOM 1588 C C . THR A 1 199 ? -8.175 9.632 11.087 1.00 98.56 199 THR A C 1
ATOM 1590 O O . THR A 1 199 ? -8.396 9.492 12.286 1.00 98.56 199 THR A O 1
ATOM 1593 N N . LYS A 1 200 ? -8.152 10.855 10.537 1.00 98.44 200 LYS A N 1
ATOM 1594 C CA . LYS A 1 200 ? -8.347 12.077 11.337 1.00 98.44 200 LYS A CA 1
ATOM 1595 C C . LYS A 1 200 ? -9.734 12.155 11.976 1.00 98.44 200 LYS A C 1
ATOM 1597 O O . LYS A 1 200 ? -9.855 12.641 13.101 1.00 98.44 200 LYS A O 1
ATOM 1602 N N . LYS A 1 201 ? -10.778 11.673 11.298 1.00 97.50 201 LYS A N 1
ATOM 1603 C CA . LYS A 1 201 ? -12.141 11.627 11.840 1.00 97.50 201 LYS A CA 1
ATOM 1604 C C . LYS A 1 201 ? -12.235 10.668 13.029 1.00 97.50 201 LYS A C 1
ATOM 1606 O O . LYS A 1 201 ? -12.729 11.062 14.081 1.00 97.50 201 LYS A O 1
ATOM 1611 N N . HIS A 1 202 ? -11.710 9.453 12.890 1.00 98.12 202 HIS A N 1
ATOM 1612 C CA . HIS A 1 202 ? -11.880 8.376 13.871 1.00 98.12 202 HIS A CA 1
ATOM 1613 C C . HIS A 1 202 ? -10.725 8.221 14.880 1.00 98.12 202 HIS A C 1
ATOM 1615 O O . HIS A 1 202 ? -10.854 7.457 15.831 1.00 98.12 202 HIS A O 1
ATOM 1621 N N . GLY A 1 203 ? -9.640 8.984 14.732 1.00 98.56 203 GLY A N 1
ATOM 1622 C CA . GLY A 1 203 ? -8.477 9.006 15.627 1.00 98.56 203 GLY A CA 1
ATOM 1623 C C . GLY A 1 203 ? -7.309 8.184 15.096 1.00 98.56 203 GLY A C 1
ATOM 1624 O O . GLY A 1 203 ? -6.206 8.708 14.964 1.00 98.56 203 GLY A O 1
ATOM 1625 N N . GLU A 1 204 ? -7.564 6.931 14.736 1.00 98.75 204 GLU A N 1
ATOM 1626 C CA . GLU A 1 204 ? -6.566 6.022 14.174 1.00 98.75 204 GLU A CA 1
ATOM 1627 C C . GLU A 1 204 ? -7.167 5.083 13.121 1.00 98.75 204 GLU A C 1
ATOM 1629 O O . GLU A 1 204 ? -8.379 4.842 13.091 1.00 98.75 204 GLU A O 1
ATOM 1634 N N . ALA A 1 205 ? -6.300 4.537 12.271 1.00 98.88 205 ALA A N 1
ATOM 1635 C CA . ALA A 1 205 ? -6.616 3.464 11.343 1.00 98.88 205 ALA A CA 1
ATOM 1636 C C . ALA A 1 205 ? -5.400 2.548 11.152 1.00 98.88 205 ALA A C 1
ATOM 1638 O O . ALA A 1 205 ? -4.253 3.001 11.131 1.00 98.88 205 ALA A O 1
ATOM 1639 N N . TYR A 1 206 ? -5.667 1.261 10.952 1.00 98.88 206 TYR A N 1
ATOM 1640 C CA . TYR A 1 206 ? -4.677 0.298 10.479 1.00 98.88 206 TYR A CA 1
ATOM 1641 C C . TYR A 1 206 ? -4.919 0.059 8.993 1.00 98.88 206 TYR A C 1
ATOM 1643 O O . TYR A 1 206 ? -6.046 -0.232 8.582 1.00 98.88 206 TYR A O 1
ATOM 1651 N N . VAL A 1 207 ? -3.876 0.222 8.184 1.00 98.94 207 VAL A N 1
ATOM 1652 C CA . VAL A 1 207 ? -3.972 0.227 6.722 1.00 98.94 207 VAL A CA 1
ATOM 1653 C C . VAL A 1 207 ? -3.009 -0.799 6.145 1.00 98.94 207 VAL A C 1
ATOM 1655 O O . VAL A 1 207 ? -1.814 -0.744 6.416 1.00 98.94 207 VAL A O 1
ATOM 1658 N N . ILE A 1 208 ? -3.520 -1.711 5.316 1.00 98.94 208 ILE A N 1
ATOM 1659 C CA . ILE A 1 208 ? -2.700 -2.600 4.485 1.00 98.94 208 ILE A CA 1
ATOM 1660 C C . ILE A 1 208 ? -2.929 -2.225 3.026 1.00 98.94 208 ILE A C 1
ATOM 1662 O O . ILE A 1 208 ? -4.027 -2.388 2.491 1.00 98.94 208 ILE A O 1
ATOM 1666 N N . THR A 1 209 ? -1.885 -1.736 2.370 1.00 98.94 209 THR A N 1
ATOM 1667 C CA . THR A 1 209 ? -1.893 -1.418 0.940 1.00 98.94 209 THR A CA 1
ATOM 1668 C C . THR A 1 209 ? -1.107 -2.494 0.207 1.00 98.94 209 THR A C 1
ATOM 1670 O O . THR A 1 209 ? 0.029 -2.761 0.582 1.00 98.94 209 THR A O 1
ATOM 1673 N N . GLY A 1 210 ? -1.668 -3.125 -0.821 1.00 98.62 210 GLY A N 1
ATOM 1674 C CA . GLY A 1 210 ? -1.036 -4.270 -1.480 1.00 98.62 210 GLY A CA 1
ATOM 1675 C C . GLY A 1 210 ? -1.448 -4.468 -2.927 1.00 98.62 210 GLY A C 1
ATOM 1676 O O . GLY A 1 210 ? -2.182 -3.666 -3.500 1.00 98.62 210 GLY A O 1
ATOM 1677 N N . VAL A 1 211 ? -0.933 -5.534 -3.535 1.00 98.19 211 VAL A N 1
ATOM 1678 C CA . VAL A 1 211 ? -1.107 -5.819 -4.964 1.00 98.19 211 VAL A CA 1
ATOM 1679 C C . VAL A 1 211 ? -1.525 -7.256 -5.239 1.00 98.19 211 VAL A C 1
ATOM 1681 O O . VAL A 1 211 ? -1.213 -8.169 -4.481 1.00 98.19 211 VAL A O 1
ATOM 1684 N N . VAL A 1 212 ? -2.188 -7.463 -6.380 1.00 97.12 212 VAL A N 1
ATOM 1685 C CA . VAL A 1 212 ? -2.531 -8.796 -6.894 1.00 97.12 212 VAL A CA 1
ATOM 1686 C C . VAL A 1 212 ? -1.976 -8.987 -8.303 1.00 97.12 212 VAL A C 1
ATOM 1688 O O . VAL A 1 212 ? -2.160 -8.157 -9.202 1.00 97.12 212 VAL A O 1
ATOM 1691 N N . PHE A 1 213 ? -1.332 -10.133 -8.512 1.00 94.75 213 PHE A N 1
ATOM 1692 C CA . PHE A 1 213 ? -0.873 -10.616 -9.811 1.00 94.75 213 PHE A CA 1
ATOM 1693 C C . PHE A 1 213 ? -1.806 -11.742 -10.274 1.00 94.75 213 PHE A C 1
ATOM 1695 O O . PHE A 1 213 ? -1.739 -12.851 -9.755 1.00 94.75 213 PHE A O 1
ATOM 1702 N N . SER A 1 214 ? -2.695 -11.458 -11.228 1.00 91.25 214 SER A N 1
ATOM 1703 C CA . SER A 1 214 ? -3.710 -12.407 -11.705 1.00 91.25 214 SER A CA 1
ATOM 1704 C C . SER A 1 214 ? -3.573 -12.704 -13.204 1.00 91.25 214 SER A C 1
ATOM 1706 O O . SER A 1 214 ? -2.993 -11.930 -13.965 1.00 91.25 214 SER A O 1
ATOM 1708 N N . GLY A 1 215 ? -4.113 -13.842 -13.646 1.00 88.81 215 GLY A N 1
ATOM 1709 C CA . GLY A 1 215 ? -4.072 -14.265 -15.049 1.00 88.81 215 GLY A CA 1
ATOM 1710 C C . GLY A 1 215 ? -2.800 -15.023 -15.462 1.00 88.81 215 GLY A C 1
ATOM 1711 O O . GLY A 1 215 ? -1.837 -15.159 -14.715 1.00 88.81 215 GLY A O 1
ATOM 1712 N N . LYS A 1 216 ? -2.817 -15.570 -16.686 1.00 84.19 216 LYS A N 1
ATOM 1713 C CA . LYS A 1 216 ? -1.790 -16.509 -17.193 1.00 84.19 216 LYS A CA 1
ATOM 1714 C C . LYS A 1 216 ? -0.515 -15.846 -17.731 1.00 84.19 216 LYS A C 1
ATOM 1716 O O . LYS A 1 216 ? 0.470 -16.539 -17.964 1.00 84.19 216 LYS A O 1
ATOM 1721 N N . LYS A 1 217 ? -0.540 -14.537 -17.994 1.00 87.75 217 LYS A N 1
ATOM 1722 C CA . LYS A 1 217 ? 0.584 -13.785 -18.567 1.00 87.75 217 LYS A CA 1
ATOM 1723 C C . LYS A 1 217 ? 0.693 -12.437 -17.867 1.00 87.75 217 LYS A C 1
ATOM 1725 O O . LYS A 1 217 ? -0.117 -11.551 -18.114 1.00 87.75 217 LYS A O 1
ATOM 1730 N N . LEU A 1 218 ? 1.708 -12.301 -17.022 1.00 93.88 218 LEU A N 1
ATOM 1731 C CA . LEU A 1 218 ? 2.044 -11.050 -16.351 1.00 93.88 218 LEU A CA 1
ATOM 1732 C C . LEU A 1 218 ? 3.005 -10.229 -17.219 1.00 93.88 218 LEU A C 1
ATOM 1734 O O . LEU A 1 218 ? 3.831 -10.784 -17.949 1.00 93.88 218 LEU A O 1
ATOM 1738 N N . THR A 1 219 ? 2.892 -8.908 -17.145 1.00 95.62 219 THR A N 1
ATOM 1739 C CA . THR A 1 219 ? 3.773 -7.950 -17.822 1.00 95.62 219 THR A CA 1
ATOM 1740 C C . THR A 1 219 ? 4.905 -7.499 -16.896 1.00 95.62 219 THR A C 1
ATOM 1742 O O . THR A 1 219 ? 4.833 -7.651 -15.675 1.00 95.62 219 THR A O 1
ATOM 1745 N N . GLN A 1 220 ? 5.991 -6.984 -17.480 1.00 97.25 220 GLN A N 1
ATOM 1746 C CA . GLN A 1 220 ? 7.199 -6.591 -16.753 1.00 97.25 220 GLN A CA 1
ATOM 1747 C C . GLN A 1 220 ? 7.786 -5.290 -17.291 1.00 97.25 220 GLN A C 1
ATOM 1749 O O . GLN A 1 220 ? 7.890 -5.122 -18.506 1.00 97.25 220 GLN A O 1
ATOM 1754 N N . LEU A 1 221 ? 8.276 -4.428 -16.399 1.00 97.62 221 LEU A N 1
ATOM 1755 C CA . LEU A 1 221 ? 9.192 -3.358 -16.785 1.00 97.62 221 LEU A CA 1
ATOM 1756 C C . LEU A 1 221 ? 10.571 -3.964 -17.061 1.00 97.62 221 LEU A C 1
ATOM 1758 O O . LEU A 1 221 ? 11.104 -4.691 -16.217 1.00 97.62 221 LEU A O 1
ATOM 1762 N N . ASN A 1 222 ? 11.138 -3.682 -18.238 1.00 95.25 222 ASN A N 1
ATOM 1763 C CA . ASN A 1 222 ? 12.496 -4.068 -18.648 1.00 95.25 222 ASN A CA 1
ATOM 1764 C C . ASN A 1 222 ? 12.854 -5.555 -18.407 1.00 95.25 222 ASN A C 1
ATOM 1766 O O . ASN A 1 222 ? 14.004 -5.879 -18.116 1.00 95.25 222 ASN A O 1
ATOM 1770 N N . ASN A 1 223 ? 11.870 -6.463 -18.512 1.00 95.94 223 ASN A N 1
ATOM 1771 C CA . ASN A 1 223 ? 11.985 -7.895 -18.175 1.00 95.94 223 ASN A CA 1
ATOM 1772 C C . ASN A 1 223 ? 12.526 -8.161 -16.749 1.00 95.94 223 ASN A C 1
ATOM 1774 O O . ASN A 1 223 ? 13.247 -9.134 -16.507 1.00 95.94 223 ASN A O 1
ATOM 1778 N N . ARG A 1 224 ? 12.256 -7.246 -15.805 1.00 96.19 224 ARG A N 1
ATOM 1779 C CA . ARG A 1 224 ? 12.880 -7.225 -14.473 1.00 96.19 224 ARG A CA 1
ATOM 1780 C C . ARG A 1 224 ? 11.927 -7.016 -13.300 1.00 96.19 224 ARG A C 1
ATOM 1782 O O . ARG A 1 224 ? 12.204 -7.600 -12.254 1.00 96.19 224 ARG A O 1
ATOM 1789 N N . VAL A 1 225 ? 10.888 -6.197 -13.433 1.00 98.31 225 VAL A N 1
ATOM 1790 C CA . VAL A 1 225 ? 9.944 -5.871 -12.345 1.00 98.31 225 VAL A CA 1
ATOM 1791 C C . VAL A 1 225 ? 8.534 -6.203 -12.820 1.00 98.31 225 VAL A C 1
ATOM 1793 O O . VAL A 1 225 ? 8.134 -5.698 -13.866 1.00 98.31 225 VAL A O 1
ATOM 1796 N N . LEU A 1 226 ? 7.798 -7.066 -12.111 1.00 98.12 226 LEU A N 1
ATOM 1797 C CA . LEU A 1 226 ? 6.416 -7.403 -12.471 1.00 98.12 226 LEU A CA 1
ATOM 1798 C C . LEU A 1 226 ? 5.506 -6.183 -12.304 1.00 98.12 226 LEU A C 1
ATOM 1800 O O . LEU A 1 226 ? 5.589 -5.458 -11.316 1.00 98.12 226 LEU A O 1
ATOM 1804 N N . ILE A 1 227 ? 4.594 -6.007 -13.254 1.00 98.50 227 ILE A N 1
ATOM 1805 C CA . ILE A 1 227 ? 3.524 -5.014 -13.171 1.00 98.50 227 ILE A CA 1
ATOM 1806 C C . ILE A 1 227 ? 2.332 -5.687 -12.472 1.00 98.50 227 ILE A C 1
ATOM 1808 O O . ILE A 1 227 ? 1.866 -6.727 -12.952 1.00 98.50 227 ILE A O 1
ATOM 1812 N N . PRO A 1 228 ? 1.846 -5.164 -11.332 1.00 98.25 228 PRO A N 1
ATOM 1813 C CA . PRO A 1 228 ? 0.679 -5.721 -10.662 1.00 98.25 228 PRO A CA 1
ATOM 1814 C C . PRO A 1 228 ? -0.572 -5.505 -11.509 1.00 98.25 228 PRO A C 1
ATOM 1816 O O . PRO A 1 228 ? -0.699 -4.490 -12.188 1.00 98.25 228 PRO A O 1
ATOM 1819 N N . THR A 1 229 ? -1.501 -6.462 -11.471 1.00 98.19 229 THR A N 1
ATOM 1820 C CA . THR A 1 229 ? -2.761 -6.376 -12.234 1.00 98.19 229 THR A CA 1
ATOM 1821 C C . THR A 1 229 ? -3.821 -5.559 -11.510 1.00 98.19 229 THR A C 1
ATOM 1823 O O . THR A 1 229 ? -4.616 -4.876 -12.146 1.00 98.19 229 THR A O 1
ATOM 1826 N N . HIS A 1 230 ? -3.812 -5.622 -10.179 1.00 98.50 230 HIS A N 1
ATOM 1827 C CA . HIS A 1 230 ? -4.709 -4.888 -9.299 1.00 98.50 230 HIS A CA 1
ATOM 1828 C C . HIS A 1 230 ? -3.934 -4.392 -8.081 1.00 98.50 230 HIS A C 1
ATOM 1830 O O . HIS A 1 230 ? -2.899 -4.959 -7.714 1.00 98.50 230 HIS A O 1
ATOM 1836 N N . ILE A 1 231 ? -4.470 -3.353 -7.456 1.00 98.75 231 ILE A N 1
ATOM 1837 C CA . ILE A 1 231 ? -3.968 -2.730 -6.238 1.00 98.75 231 ILE A CA 1
ATOM 1838 C C . ILE A 1 231 ? -5.142 -2.678 -5.262 1.00 98.75 231 ILE A C 1
ATOM 1840 O O . ILE A 1 231 ? -6.279 -2.404 -5.660 1.00 98.75 231 ILE A O 1
ATOM 1844 N N . PHE A 1 232 ? -4.880 -2.958 -3.990 1.00 98.88 232 PHE A N 1
ATOM 1845 C CA . PHE A 1 232 ? -5.871 -2.873 -2.929 1.00 98.88 232 PHE A CA 1
ATOM 1846 C C . PHE A 1 232 ? -5.385 -1.994 -1.777 1.00 98.88 232 PHE A C 1
ATOM 1848 O O . PHE A 1 232 ? -4.186 -1.893 -1.513 1.00 98.88 232 PHE A O 1
ATOM 1855 N N . LYS A 1 233 ? -6.329 -1.371 -1.071 1.00 98.88 233 LYS A N 1
ATOM 1856 C CA . LYS A 1 233 ? -6.084 -0.721 0.220 1.00 98.88 233 LYS A CA 1
ATOM 1857 C C . LYS A 1 233 ? -7.180 -1.151 1.187 1.00 98.88 233 LYS A C 1
ATOM 1859 O O . LYS A 1 233 ? -8.335 -0.757 1.036 1.00 98.88 233 LYS A O 1
ATOM 1864 N N . ALA A 1 234 ? -6.804 -1.993 2.141 1.00 98.88 234 ALA A N 1
ATOM 1865 C CA . ALA A 1 234 ? -7.642 -2.430 3.243 1.00 98.88 234 ALA A CA 1
ATOM 1866 C C . ALA A 1 234 ? -7.465 -1.468 4.422 1.00 98.88 234 ALA A C 1
ATOM 1868 O O . ALA A 1 234 ? -6.338 -1.130 4.781 1.00 98.88 234 ALA A O 1
ATOM 1869 N N . ILE A 1 235 ? -8.573 -1.023 5.009 1.00 98.88 235 ILE A N 1
ATOM 1870 C CA . ILE A 1 235 ? -8.608 -0.046 6.100 1.00 98.88 235 ILE A CA 1
ATOM 1871 C C . ILE A 1 235 ? -9.456 -0.633 7.222 1.00 98.88 235 ILE A C 1
ATOM 1873 O O . ILE A 1 235 ? -10.621 -0.959 6.993 1.00 98.88 235 ILE A O 1
ATOM 1877 N N . TYR A 1 236 ? -8.892 -0.727 8.423 1.00 98.88 236 TYR A N 1
ATOM 1878 C CA . TYR A 1 236 ? -9.602 -1.071 9.653 1.00 98.88 236 TYR A CA 1
ATOM 1879 C C . TYR A 1 236 ? -9.594 0.118 10.618 1.00 98.88 236 TYR A C 1
ATOM 1881 O O . TYR A 1 236 ? -8.550 0.734 10.844 1.00 98.88 236 TYR A O 1
ATOM 1889 N N . ILE A 1 237 ? -10.760 0.440 11.186 1.00 98.75 237 ILE A N 1
ATOM 1890 C CA . ILE A 1 237 ? -10.956 1.579 12.093 1.00 98.75 237 ILE A CA 1
ATOM 1891 C C . ILE A 1 237 ? -11.370 1.054 13.481 1.00 98.75 237 ILE A C 1
ATOM 1893 O O . ILE A 1 237 ? -12.561 0.787 13.692 1.00 98.75 237 ILE A O 1
ATOM 1897 N N . PRO A 1 238 ? -10.436 0.951 14.452 1.00 98.50 238 PRO A N 1
ATOM 1898 C CA . PRO A 1 238 ? -10.707 0.407 15.788 1.00 98.50 238 PRO A CA 1
ATOM 1899 C C . PRO A 1 238 ? -11.892 1.070 16.499 1.00 98.50 238 PRO A C 1
ATOM 1901 O O . PRO A 1 238 ? -12.740 0.378 17.052 1.00 98.50 238 PRO A O 1
ATOM 1904 N N . ALA A 1 239 ? -12.020 2.397 16.391 1.00 98.25 239 ALA A N 1
ATOM 1905 C CA . ALA A 1 239 ? -13.100 3.180 17.003 1.00 98.25 239 ALA A CA 1
ATOM 1906 C C . ALA A 1 239 ? -14.523 2.818 16.520 1.00 98.25 239 ALA A C 1
ATOM 1908 O O . ALA A 1 239 ? -15.501 3.236 17.136 1.00 98.25 239 ALA A O 1
ATOM 1909 N N . THR A 1 240 ? -14.656 2.073 15.418 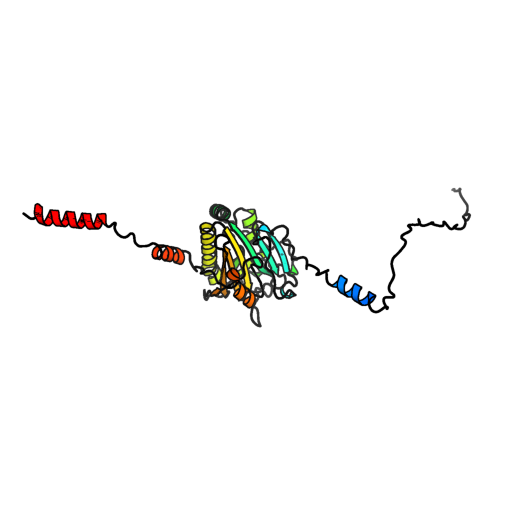1.00 97.62 240 THR A N 1
ATOM 1910 C CA . THR A 1 240 ? -15.950 1.603 14.881 1.00 97.62 240 THR A CA 1
ATOM 1911 C C . THR A 1 240 ? -16.056 0.078 14.815 1.00 97.62 240 THR A C 1
ATOM 1913 O O . THR A 1 240 ? -17.146 -0.450 14.606 1.00 97.62 240 THR A O 1
ATOM 1916 N N . GLY A 1 241 ? -14.932 -0.636 14.946 1.00 98.06 241 GLY A N 1
ATOM 1917 C CA . GLY A 1 241 ? -14.841 -2.071 14.680 1.00 98.06 241 GLY A CA 1
ATOM 1918 C C . GLY A 1 241 ? -15.066 -2.458 13.211 1.00 98.06 241 GLY A C 1
ATOM 1919 O O . GLY A 1 241 ? -15.272 -3.634 12.932 1.00 98.06 241 GLY A O 1
ATOM 1920 N N . GLN A 1 242 ? -15.054 -1.509 12.268 1.00 98.38 242 GLN A N 1
ATOM 1921 C CA . GLN A 1 242 ? -15.353 -1.762 10.854 1.00 98.38 242 GLN A CA 1
ATOM 1922 C C . GLN A 1 242 ? -14.080 -1.855 10.000 1.00 98.38 242 GLN A C 1
ATOM 1924 O O . GLN A 1 242 ? -13.113 -1.123 10.226 1.00 98.38 242 GLN A O 1
ATOM 1929 N N . ALA A 1 243 ? -14.103 -2.735 8.992 1.00 98.69 243 ALA A N 1
ATOM 1930 C CA . ALA A 1 243 ? -13.073 -2.842 7.962 1.00 98.69 243 ALA A CA 1
ATOM 1931 C C . ALA A 1 243 ? -13.681 -2.755 6.558 1.00 98.69 243 ALA A C 1
ATOM 1933 O O . ALA A 1 243 ? -14.792 -3.224 6.318 1.00 98.69 243 ALA A O 1
ATOM 1934 N N . GLY A 1 244 ? -12.952 -2.174 5.611 1.00 98.56 244 GLY A N 1
ATOM 1935 C CA . GLY A 1 244 ? -13.338 -2.141 4.201 1.00 98.56 244 GLY A CA 1
ATOM 1936 C C . GLY A 1 244 ? -12.118 -2.136 3.295 1.00 98.56 244 GLY A C 1
ATOM 1937 O O . GLY A 1 244 ? -11.033 -1.724 3.709 1.00 98.56 244 GLY A O 1
ATOM 1938 N N . VAL A 1 245 ? -12.293 -2.598 2.060 1.00 98.88 245 VAL A N 1
ATOM 1939 C CA . VAL A 1 245 ? -11.209 -2.720 1.085 1.00 98.88 245 VAL A CA 1
ATOM 1940 C C . VAL A 1 245 ? -11.581 -1.994 -0.198 1.00 98.88 245 VAL A C 1
ATOM 1942 O O . VAL A 1 245 ? -12.573 -2.336 -0.836 1.00 98.88 245 VAL A O 1
ATOM 1945 N N . TYR A 1 246 ? -10.749 -1.045 -0.623 1.00 98.81 246 TYR A N 1
ATOM 1946 C CA . TYR A 1 246 ? -10.732 -0.611 -2.018 1.00 98.81 246 TYR A CA 1
ATOM 1947 C C . TYR A 1 246 ? -9.975 -1.639 -2.853 1.00 98.81 246 TYR A C 1
ATOM 1949 O O . TYR A 1 246 ? -8.847 -1.986 -2.502 1.00 98.81 246 TYR A O 1
ATOM 1957 N N . TYR A 1 247 ? -10.555 -2.083 -3.964 1.00 98.69 247 TYR A N 1
ATOM 1958 C CA . TYR A 1 247 ? -9.925 -2.988 -4.924 1.00 98.69 247 TYR A CA 1
ATOM 1959 C C . TYR A 1 247 ? -10.037 -2.384 -6.327 1.00 98.69 247 TYR A C 1
ATOM 1961 O O . TYR A 1 247 ? -11.141 -2.130 -6.806 1.00 98.69 247 TYR A O 1
ATOM 1969 N N . ALA A 1 248 ? -8.907 -2.107 -6.977 1.00 98.38 248 ALA A N 1
ATOM 1970 C CA . ALA A 1 248 ? -8.873 -1.429 -8.272 1.00 98.38 248 ALA A CA 1
ATOM 1971 C C . ALA A 1 248 ? -7.902 -2.116 -9.249 1.00 98.38 248 ALA A C 1
ATOM 1973 O O . ALA A 1 248 ? -6.824 -2.549 -8.836 1.00 98.38 248 ALA A O 1
ATOM 1974 N N . PRO A 1 249 ? -8.232 -2.207 -10.549 1.00 98.12 249 PRO A N 1
ATOM 1975 C CA . PRO A 1 249 ? -7.278 -2.606 -11.577 1.00 98.12 249 PRO A CA 1
ATOM 1976 C C . PRO A 1 249 ? -6.169 -1.555 -11.718 1.00 98.12 249 PRO A C 1
ATOM 1978 O O . PRO A 1 249 ? -6.409 -0.353 -11.615 1.00 98.12 249 PRO A O 1
ATOM 1981 N N . ASN A 1 250 ? -4.949 -2.005 -11.998 1.00 98.31 250 ASN A N 1
ATOM 1982 C CA . ASN A 1 250 ? -3.810 -1.135 -12.299 1.00 98.31 250 ASN A CA 1
ATOM 1983 C C . ASN A 1 250 ? -3.835 -0.714 -13.781 1.00 98.31 250 ASN A C 1
ATOM 1985 O O . ASN A 1 250 ? -2.939 -1.050 -14.555 1.00 98.31 250 ASN A O 1
ATOM 1989 N N . ASP A 1 251 ? -4.916 -0.051 -14.188 1.00 97.19 251 ASP A N 1
ATOM 1990 C CA . ASP A 1 251 ? -5.171 0.393 -15.557 1.00 97.19 251 ASP A CA 1
ATOM 1991 C C . ASP A 1 251 ? -5.691 1.842 -15.592 1.00 97.19 251 ASP A C 1
ATOM 1993 O O . ASP A 1 251 ? -6.014 2.440 -14.561 1.00 97.19 251 ASP A O 1
ATOM 1997 N N . GLU A 1 252 ? -5.809 2.403 -16.798 1.00 96.19 252 GLU A N 1
ATOM 1998 C CA . GLU A 1 252 ? -6.277 3.779 -16.992 1.00 96.19 252 GLU A CA 1
ATOM 1999 C C . GLU A 1 252 ? -7.810 3.949 -16.840 1.00 96.19 252 GLU A C 1
ATOM 2001 O O . GLU A 1 252 ? -8.345 5.014 -17.134 1.00 96.19 252 GLU A O 1
ATOM 2006 N N . THR A 1 253 ? -8.564 2.919 -16.424 1.00 95.25 253 THR A N 1
ATOM 2007 C CA . THR A 1 253 ? -10.045 2.967 -16.424 1.00 95.25 253 THR A CA 1
ATOM 2008 C C . THR A 1 253 ? -10.653 3.661 -15.206 1.00 95.25 253 THR A C 1
ATOM 2010 O O . THR A 1 253 ? -11.862 3.888 -15.181 1.00 95.25 253 THR A O 1
ATOM 2013 N N . GLN A 1 254 ? -9.845 3.952 -14.180 1.00 91.62 254 GLN A N 1
ATOM 2014 C CA . GLN A 1 254 ? -10.266 4.510 -12.884 1.00 91.62 254 GLN A CA 1
ATOM 2015 C C . GLN A 1 254 ? -11.402 3.727 -12.174 1.00 91.62 254 GLN A C 1
ATOM 2017 O O . GLN A 1 254 ? -12.053 4.255 -11.270 1.00 91.62 254 GLN A O 1
ATOM 2022 N N . ARG A 1 255 ? -11.648 2.462 -12.551 1.00 96.00 255 ARG A N 1
ATOM 2023 C CA . ARG A 1 255 ? -12.636 1.592 -11.891 1.00 96.00 255 ARG A CA 1
ATOM 2024 C C . ARG A 1 255 ? -12.209 1.265 -10.461 1.00 96.00 255 ARG A C 1
ATOM 2026 O O . ARG A 1 255 ? -11.023 1.131 -10.173 1.00 96.00 255 ARG A O 1
ATOM 2033 N N . ILE A 1 256 ? -13.187 1.078 -9.583 1.00 97.06 256 ILE A N 1
ATOM 2034 C CA . ILE A 1 256 ? -12.968 0.714 -8.184 1.00 97.06 256 ILE A CA 1
ATOM 2035 C C . ILE A 1 256 ? -14.132 -0.134 -7.671 1.00 97.06 256 ILE A C 1
ATOM 2037 O O . ILE A 1 256 ? -15.295 0.157 -7.949 1.00 97.06 256 ILE A O 1
ATOM 2041 N N . GLU A 1 257 ? -13.808 -1.173 -6.915 1.00 97.94 257 GLU A N 1
ATOM 2042 C CA . GLU A 1 257 ? -14.744 -1.965 -6.124 1.00 97.94 257 GLU A CA 1
ATOM 2043 C C . GLU A 1 257 ? -14.497 -1.685 -4.635 1.00 97.94 257 GLU A C 1
ATOM 2045 O O . GLU A 1 257 ? -13.362 -1.436 -4.218 1.00 97.94 257 GLU A O 1
ATOM 2050 N N . ILE A 1 258 ? -15.560 -1.735 -3.831 1.00 98.31 258 ILE A N 1
ATOM 2051 C CA . ILE A 1 258 ? -15.482 -1.701 -2.367 1.00 98.31 258 ILE A CA 1
ATOM 2052 C C . ILE A 1 258 ? -15.936 -3.073 -1.884 1.00 98.31 258 ILE A C 1
ATOM 2054 O O . ILE A 1 258 ? -17.108 -3.414 -2.031 1.00 98.31 258 ILE A O 1
ATOM 2058 N N . ILE A 1 259 ? -15.000 -3.859 -1.358 1.00 98.50 259 ILE A N 1
ATOM 2059 C CA . ILE A 1 259 ? -15.207 -5.265 -0.995 1.00 98.50 259 ILE A CA 1
ATOM 2060 C C . ILE A 1 259 ? -14.913 -5.507 0.490 1.00 98.50 259 ILE A C 1
ATOM 2062 O O . ILE A 1 259 ? -14.369 -4.645 1.192 1.00 98.50 259 ILE A O 1
ATOM 2066 N N . SER A 1 260 ? -15.312 -6.678 0.983 1.00 98.69 260 SER A N 1
ATOM 2067 C CA . SER A 1 260 ? -15.020 -7.116 2.349 1.00 98.69 260 SER A CA 1
ATOM 2068 C C . SER A 1 260 ? -13.587 -7.657 2.467 1.00 98.69 260 SER A C 1
ATOM 2070 O O . SER A 1 260 ? -12.910 -7.902 1.464 1.00 98.69 260 SER A O 1
ATOM 2072 N N . VAL A 1 261 ? -13.104 -7.848 3.697 1.00 98.62 261 VAL A N 1
ATOM 2073 C CA . VAL A 1 261 ? -11.782 -8.452 3.942 1.00 98.62 261 VAL A CA 1
ATOM 2074 C C . VAL A 1 261 ? 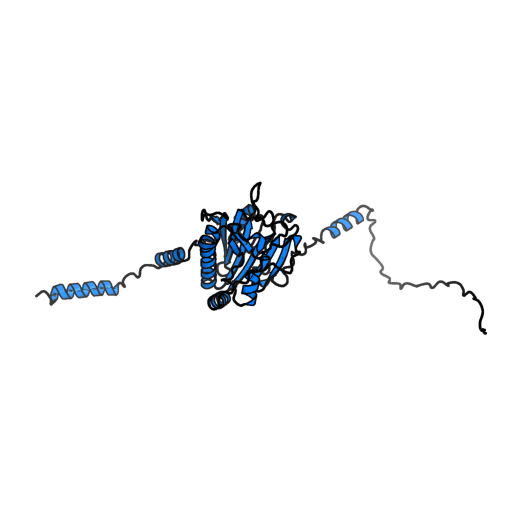-11.781 -9.920 3.514 1.00 98.62 261 VAL A C 1
ATOM 2076 O O . VAL A 1 261 ? -10.823 -10.364 2.889 1.00 98.62 261 VAL A O 1
ATOM 2079 N N . ASP A 1 262 ? -12.873 -10.647 3.771 1.00 98.25 262 ASP A N 1
ATOM 2080 C CA . ASP A 1 262 ? -13.021 -12.041 3.336 1.00 98.25 262 ASP A CA 1
ATOM 2081 C C . ASP A 1 262 ? -13.000 -12.160 1.802 1.00 98.25 262 ASP A C 1
ATOM 2083 O O . ASP A 1 262 ? -12.356 -13.052 1.249 1.00 98.25 262 ASP A O 1
ATOM 2087 N N . GLU A 1 263 ? -13.643 -11.233 1.083 1.00 98.38 263 GLU A N 1
ATOM 2088 C CA . GLU A 1 263 ? -13.596 -11.229 -0.381 1.00 98.38 263 GLU A CA 1
ATOM 2089 C C . GLU A 1 263 ? -12.202 -10.865 -0.916 1.00 98.38 263 GLU A C 1
ATOM 2091 O O . GLU A 1 263 ? -11.733 -11.477 -1.880 1.00 98.38 263 GLU A O 1
ATOM 2096 N N . LEU A 1 264 ? -11.493 -9.931 -0.269 1.00 98.25 264 LEU A N 1
ATOM 2097 C CA . LEU A 1 264 ? -10.086 -9.683 -0.584 1.00 98.25 264 LEU A CA 1
ATOM 2098 C C . LEU A 1 264 ? -9.248 -10.950 -0.372 1.00 98.25 264 LEU A C 1
ATOM 2100 O O . LEU A 1 264 ? -8.433 -11.269 -1.239 1.00 98.25 264 LEU A O 1
ATOM 2104 N N . ALA A 1 265 ? -9.447 -11.690 0.720 1.00 97.12 265 ALA A N 1
ATOM 2105 C CA . ALA A 1 265 ? -8.706 -12.919 0.994 1.00 97.12 265 ALA A CA 1
ATOM 2106 C C . ALA A 1 265 ? -8.936 -13.980 -0.097 1.00 97.12 265 ALA A C 1
ATOM 2108 O O . ALA A 1 265 ? -7.976 -14.589 -0.564 1.00 97.12 265 ALA A O 1
ATOM 2109 N N . LEU A 1 266 ? -10.168 -14.120 -0.602 1.00 95.62 266 LEU A N 1
ATOM 2110 C CA . LEU A 1 266 ? -10.481 -14.991 -1.745 1.00 95.62 266 LEU A CA 1
ATOM 2111 C C . LEU A 1 266 ? -9.828 -14.530 -3.063 1.00 95.62 266 LEU A C 1
ATOM 2113 O O . LEU A 1 266 ? -9.405 -15.365 -3.861 1.00 95.62 266 LEU A O 1
ATOM 2117 N N . ARG A 1 267 ? -9.746 -13.215 -3.312 1.00 95.00 267 ARG A N 1
ATOM 2118 C CA . ARG A 1 267 ? -9.179 -12.638 -4.552 1.00 95.00 267 ARG A CA 1
ATOM 2119 C C . ARG A 1 267 ? -7.647 -12.542 -4.556 1.00 95.00 267 ARG A C 1
ATOM 2121 O O . ARG A 1 267 ? -7.045 -12.561 -5.628 1.00 95.00 267 ARG A O 1
ATOM 2128 N N . SER A 1 268 ? -7.025 -12.388 -3.387 1.00 93.94 268 SER A N 1
ATOM 2129 C CA . SER A 1 268 ? -5.589 -12.093 -3.220 1.00 93.94 268 SER A CA 1
ATOM 2130 C C . SER A 1 268 ? -4.792 -13.192 -2.519 1.00 93.94 268 SER A C 1
ATOM 2132 O O . SER A 1 268 ? -3.567 -13.190 -2.616 1.00 93.94 268 SER A O 1
ATOM 2134 N N . ASN A 1 269 ? -5.472 -14.125 -1.841 1.00 93.12 269 ASN A N 1
ATOM 2135 C CA . ASN A 1 269 ? -4.884 -15.173 -1.006 1.00 93.12 269 ASN A CA 1
ATOM 2136 C C . ASN A 1 269 ? -4.175 -14.647 0.272 1.00 93.12 269 ASN A C 1
ATOM 2138 O O . ASN A 1 269 ? -3.311 -15.327 0.831 1.00 93.12 269 ASN A O 1
ATOM 2142 N N . ILE A 1 270 ? -4.554 -13.445 0.733 1.00 94.62 270 ILE A N 1
ATOM 2143 C CA . ILE A 1 270 ? -3.998 -12.746 1.906 1.00 94.62 270 ILE A CA 1
ATOM 2144 C C . ILE A 1 270 ? -5.124 -12.416 2.901 1.00 94.62 270 ILE A C 1
ATOM 2146 O O . ILE A 1 270 ? -6.038 -11.666 2.559 1.00 94.62 270 ILE A O 1
ATOM 2150 N N . ASP A 1 271 ? -5.035 -12.895 4.146 1.00 95.94 271 ASP A N 1
ATOM 2151 C CA . ASP A 1 271 ? -5.807 -12.325 5.260 1.00 95.94 271 ASP A CA 1
ATOM 2152 C C . ASP A 1 271 ? -5.038 -11.119 5.803 1.00 95.94 271 ASP A C 1
ATOM 2154 O O . ASP A 1 271 ? -4.035 -11.252 6.503 1.00 95.94 271 ASP A O 1
ATOM 2158 N N . VAL A 1 272 ? -5.485 -9.923 5.426 1.00 97.31 272 VAL A N 1
ATOM 2159 C CA . VAL A 1 272 ? -4.823 -8.656 5.771 1.00 97.31 272 VAL A CA 1
ATOM 2160 C C . VAL A 1 272 ? -5.019 -8.230 7.228 1.00 97.31 272 VAL A C 1
ATOM 2162 O O . VAL A 1 272 ? -4.253 -7.403 7.715 1.00 97.31 272 VAL A O 1
ATOM 2165 N N . PHE A 1 273 ? -6.012 -8.781 7.930 1.00 97.62 273 PHE A N 1
ATOM 2166 C CA . PHE A 1 273 ? -6.343 -8.402 9.305 1.00 97.62 273 PHE A CA 1
ATOM 2167 C C . PHE A 1 273 ? -6.712 -9.642 10.137 1.00 97.62 273 PHE A C 1
ATOM 2169 O O . PHE A 1 273 ? -7.848 -9.754 10.603 1.00 97.62 273 PHE A O 1
ATOM 2176 N N . PRO A 1 274 ? -5.782 -10.587 10.366 1.00 95.94 274 PRO A N 1
ATOM 2177 C CA . PRO A 1 274 ? -6.100 -11.869 10.993 1.00 95.94 274 PRO A CA 1
ATOM 2178 C C . PRO A 1 274 ? -6.775 -11.741 12.370 1.00 95.94 274 PRO A C 1
ATOM 2180 O O . PRO A 1 274 ? -7.660 -12.542 12.674 1.00 95.94 274 PRO A O 1
ATOM 2183 N N . SER A 1 275 ? -6.439 -10.696 13.134 1.00 95.81 275 SER A N 1
ATOM 2184 C CA . SER A 1 275 ? -6.892 -10.407 14.503 1.00 95.81 275 SER A CA 1
ATOM 2185 C C . SER A 1 275 ? -8.267 -9.724 14.648 1.00 95.81 275 SER A C 1
ATOM 2187 O O . SER A 1 275 ? -8.752 -9.611 15.775 1.00 95.81 275 SER A O 1
ATOM 2189 N N . ILE A 1 276 ? -8.917 -9.250 13.572 1.00 97.50 276 ILE A N 1
ATOM 2190 C CA . ILE A 1 276 ? -10.223 -8.557 13.690 1.00 97.50 276 ILE A CA 1
ATOM 2191 C C . ILE A 1 276 ? -11.409 -9.533 13.722 1.00 97.50 276 ILE A C 1
ATOM 2193 O O . ILE A 1 276 ? -11.338 -10.655 13.218 1.00 97.50 276 ILE A O 1
ATOM 2197 N N . GLU A 1 277 ? -12.538 -9.088 14.281 1.00 97.50 277 GLU A N 1
ATOM 2198 C CA . GLU A 1 277 ? -13.759 -9.896 14.382 1.00 97.50 277 GLU A CA 1
ATOM 2199 C C . GLU A 1 277 ? -14.282 -10.370 13.015 1.00 97.50 277 GLU A C 1
ATOM 2201 O O . GLU A 1 277 ? -14.328 -9.612 12.046 1.00 97.50 277 GLU A O 1
ATOM 2206 N N . ALA A 1 278 ? -14.812 -11.597 12.953 1.00 97.38 278 ALA A N 1
ATOM 2207 C CA . ALA A 1 278 ? -15.369 -12.176 11.725 1.00 97.38 278 ALA A CA 1
ATOM 2208 C C . ALA A 1 278 ? -16.493 -11.327 11.088 1.00 97.38 278 ALA A C 1
ATOM 2210 O O . ALA A 1 278 ? -16.652 -11.311 9.867 1.00 97.38 278 ALA A O 1
ATOM 2211 N N . LYS A 1 279 ? -17.257 -10.569 11.888 1.00 96.50 279 LYS A N 1
ATOM 2212 C CA . LYS A 1 279 ? -18.262 -9.622 11.375 1.00 96.50 279 LYS A CA 1
ATOM 2213 C C . LYS A 1 279 ? -17.618 -8.454 10.617 1.00 96.50 279 LYS A C 1
ATOM 2215 O O . LYS A 1 279 ? -18.135 -8.045 9.579 1.00 96.50 279 LYS A O 1
ATOM 2220 N N . ALA A 1 280 ? -16.492 -7.946 11.119 1.00 97.38 280 ALA A N 1
ATOM 2221 C CA . ALA A 1 280 ? -15.710 -6.900 10.470 1.00 97.38 280 ALA A CA 1
ATOM 2222 C C . ALA A 1 280 ? -15.027 -7.411 9.194 1.00 97.38 280 ALA A C 1
ATOM 2224 O O . ALA A 1 280 ? -14.898 -6.652 8.237 1.00 97.38 280 ALA A O 1
ATOM 2225 N N . LYS A 1 281 ? -14.637 -8.695 9.148 1.00 98.00 281 LYS A N 1
ATOM 2226 C CA . LYS A 1 281 ? -14.067 -9.292 7.931 1.00 98.00 281 LYS A CA 1
ATOM 2227 C C . LYS A 1 281 ? -15.094 -9.506 6.819 1.00 98.00 281 LYS A C 1
ATOM 2229 O O . LYS A 1 281 ? -14.810 -9.192 5.663 1.00 98.00 281 LYS A O 1
ATOM 2234 N N . SER A 1 282 ? -16.282 -9.991 7.178 1.00 97.50 282 SER A N 1
ATOM 2235 C CA . SER A 1 282 ? -17.336 -10.386 6.230 1.00 97.50 282 SER A CA 1
ATOM 2236 C C . SER A 1 282 ? -18.171 -9.223 5.694 1.00 97.50 282 SER A C 1
ATOM 2238 O O . SER A 1 282 ? -18.664 -9.292 4.569 1.00 97.50 282 SER A O 1
ATOM 2240 N N . THR A 1 283 ? -18.324 -8.137 6.460 1.00 96.31 283 THR A N 1
ATOM 2241 C CA . THR A 1 283 ? -19.145 -6.978 6.072 1.00 96.31 283 THR A CA 1
ATOM 2242 C C . THR A 1 283 ? -18.270 -5.807 5.636 1.00 96.31 283 THR A C 1
ATOM 2244 O O . THR A 1 283 ? -17.602 -5.196 6.464 1.00 96.31 283 THR A O 1
ATOM 2247 N N . ALA A 1 284 ? -18.316 -5.447 4.351 1.00 95.81 284 ALA A N 1
ATOM 2248 C CA . ALA A 1 284 ? -17.580 -4.296 3.830 1.00 95.81 284 ALA A CA 1
ATOM 2249 C C . ALA A 1 284 ? -18.059 -2.972 4.457 1.00 95.81 284 ALA A C 1
ATOM 2251 O O . ALA A 1 284 ? -19.224 -2.589 4.327 1.00 95.81 284 ALA A O 1
ATOM 2252 N N . MET A 1 285 ? -17.147 -2.238 5.099 1.00 96.62 285 MET A N 1
ATOM 2253 C CA . MET A 1 285 ? -17.372 -0.853 5.514 1.00 96.62 285 MET A CA 1
ATOM 2254 C C . MET A 1 285 ? -17.675 0.018 4.279 1.00 96.62 285 MET A C 1
ATOM 2256 O O . MET A 1 285 ? -16.929 -0.052 3.298 1.00 96.62 285 MET A O 1
ATOM 2260 N N . PRO A 1 286 ? -18.725 0.863 4.301 1.00 93.12 286 PRO A N 1
ATOM 2261 C CA . PRO A 1 286 ? -19.072 1.721 3.172 1.00 93.12 286 PRO A CA 1
ATOM 2262 C C . PRO A 1 286 ? -18.038 2.841 3.000 1.00 93.12 286 PRO A C 1
ATOM 2264 O O . PRO A 1 286 ? -18.145 3.919 3.587 1.00 93.12 286 PRO A O 1
ATOM 2267 N N . LEU A 1 287 ? -17.033 2.577 2.171 1.00 93.75 287 LEU A N 1
ATOM 2268 C CA . LEU A 1 287 ? -15.936 3.491 1.885 1.00 93.75 287 LEU A CA 1
ATOM 2269 C C . LEU A 1 287 ? -16.335 4.570 0.847 1.00 93.75 287 LEU A C 1
ATOM 2271 O O . LEU A 1 287 ? -16.951 4.250 -0.168 1.00 93.75 287 LEU A O 1
ATOM 2275 N N . PRO A 1 288 ? -16.008 5.857 1.058 1.00 91.75 288 PRO A N 1
ATOM 2276 C CA . PRO A 1 288 ? -16.238 6.921 0.076 1.00 91.75 288 PRO A CA 1
ATOM 2277 C C . PRO A 1 288 ? -15.081 6.989 -0.934 1.00 91.75 288 PRO A C 1
ATOM 2279 O O . PRO A 1 288 ? -13.938 6.746 -0.563 1.00 91.75 288 PRO A O 1
ATOM 2282 N N . VAL A 1 289 ? -15.326 7.305 -2.209 1.00 83.56 289 VAL A N 1
ATOM 2283 C CA . VAL A 1 289 ? -14.257 7.273 -3.235 1.00 83.56 289 VAL A CA 1
ATOM 2284 C C . VAL A 1 289 ? -13.487 8.596 -3.278 1.00 83.56 289 VAL A C 1
ATOM 2286 O O . VAL A 1 289 ? -12.294 8.618 -3.584 1.00 83.56 289 VAL A O 1
ATOM 2289 N N . LYS A 1 290 ? -14.142 9.709 -2.930 1.00 81.94 290 LYS A N 1
ATOM 2290 C CA . LYS A 1 290 ? -13.541 11.042 -2.793 1.00 81.94 290 LYS A CA 1
ATOM 2291 C C . LYS A 1 290 ? -14.016 11.713 -1.504 1.00 81.94 290 LYS A C 1
ATOM 2293 O O . LYS A 1 290 ? -15.098 11.433 -0.998 1.00 81.94 290 LYS A O 1
ATOM 2298 N N . VAL A 1 291 ? -13.224 12.657 -0.986 1.00 65.38 291 VAL A N 1
ATOM 2299 C CA . VAL A 1 291 ? -13.571 13.419 0.234 1.00 65.38 291 VAL A CA 1
ATOM 2300 C C . VAL A 1 291 ? -14.859 14.243 0.044 1.00 65.38 291 VAL A C 1
ATOM 2302 O O . VAL A 1 291 ? -15.637 14.383 0.985 1.00 65.38 291 VAL A O 1
ATOM 2305 N N . GLY A 1 292 ? -15.132 14.715 -1.181 1.00 62.59 292 GLY A N 1
ATOM 2306 C CA . GLY A 1 292 ? -16.381 15.408 -1.531 1.00 62.59 292 GLY A CA 1
ATOM 2307 C C . GLY A 1 292 ? -17.631 14.580 -1.214 1.00 62.59 292 GLY A C 1
ATOM 2308 O O . GLY A 1 292 ? -18.517 15.073 -0.514 1.00 62.59 292 GLY A O 1
ATOM 2309 N N . ASP A 1 293 ? -17.633 13.296 -1.596 1.00 65.88 293 ASP A N 1
ATOM 2310 C CA . ASP A 1 293 ? -18.721 12.339 -1.340 1.00 65.88 293 ASP A CA 1
ATOM 2311 C C . ASP A 1 293 ? -19.088 12.254 0.154 1.00 65.88 293 ASP A C 1
ATOM 2313 O O . ASP A 1 293 ? -20.237 11.988 0.509 1.00 65.88 293 ASP A O 1
ATOM 2317 N N . ILE A 1 294 ? -18.110 12.476 1.040 1.00 62.19 294 ILE A N 1
ATOM 2318 C CA . ILE A 1 294 ? -18.308 12.498 2.492 1.00 62.19 294 ILE A CA 1
ATOM 2319 C C . ILE A 1 294 ? -18.996 13.789 2.907 1.00 62.19 294 ILE A C 1
ATOM 2321 O O . ILE A 1 294 ? -20.008 13.742 3.599 1.00 62.19 294 ILE A O 1
ATOM 2325 N N . THR A 1 295 ? -18.478 14.936 2.460 1.00 62.44 295 THR A N 1
ATOM 2326 C CA . THR A 1 295 ? -19.035 16.244 2.828 1.00 62.44 295 THR A CA 1
ATOM 2327 C C . THR A 1 295 ? -20.472 16.419 2.346 1.00 62.44 295 THR A C 1
ATOM 2329 O O . THR A 1 295 ? -21.273 17.044 3.037 1.00 62.44 295 THR A O 1
ATOM 2332 N N . ASP A 1 296 ? -20.833 15.831 1.204 1.00 60.28 296 ASP A N 1
ATOM 2333 C CA . ASP A 1 296 ? -22.198 15.899 0.684 1.00 60.28 296 ASP A CA 1
ATOM 2334 C C . ASP A 1 296 ? -23.142 14.929 1.406 1.00 60.28 296 ASP A C 1
ATOM 2336 O O . ASP A 1 296 ? -24.271 15.310 1.717 1.00 60.28 296 ASP A O 1
ATOM 2340 N N . ARG A 1 297 ? -22.674 13.732 1.796 1.00 60.59 297 ARG A N 1
ATOM 2341 C CA . ARG A 1 297 ? -23.426 12.850 2.708 1.00 60.59 297 ARG A CA 1
ATOM 2342 C C . ARG A 1 297 ? -23.636 13.494 4.077 1.00 60.59 297 ARG A C 1
ATOM 2344 O O . ARG A 1 297 ? -24.751 13.472 4.579 1.00 60.59 297 ARG A O 1
ATOM 2351 N N . GLU A 1 298 ? -22.609 14.111 4.662 1.00 62.91 298 GLU A N 1
ATOM 2352 C CA . GLU A 1 298 ? -22.718 14.784 5.964 1.00 62.91 298 GLU A CA 1
ATOM 2353 C C . GLU A 1 298 ? -23.726 15.942 5.928 1.00 62.91 298 GLU A C 1
ATOM 2355 O O . GLU A 1 298 ? -24.541 16.055 6.846 1.00 62.91 298 GLU A O 1
ATOM 2360 N N . LYS A 1 299 ? -23.747 16.740 4.847 1.00 57.78 299 LYS A N 1
ATOM 2361 C CA . LYS A 1 299 ? -24.789 17.757 4.609 1.00 57.78 299 LYS A CA 1
ATOM 2362 C C . LYS A 1 299 ? -26.189 17.149 4.500 1.00 57.78 299 LYS A C 1
ATOM 2364 O O . LYS A 1 299 ? -27.113 17.715 5.064 1.00 57.78 299 LYS A O 1
ATOM 2369 N N . GLN A 1 300 ? -26.348 16.019 3.806 1.00 59.53 300 GLN A N 1
ATOM 2370 C CA . GLN A 1 300 ? -27.642 15.334 3.658 1.00 59.53 300 GLN A CA 1
ATOM 2371 C C . GLN A 1 300 ? -28.132 14.675 4.959 1.00 59.53 300 GLN A C 1
ATOM 2373 O O . GLN A 1 300 ? -29.336 14.548 5.158 1.00 59.53 300 GLN A O 1
ATOM 2378 N N . THR A 1 301 ? -27.223 14.237 5.837 1.00 61.41 301 THR A N 1
ATOM 2379 C CA . THR A 1 301 ? -27.575 13.595 7.120 1.00 61.41 301 THR A CA 1
ATOM 2380 C C . THR A 1 301 ? -27.798 14.565 8.274 1.00 61.41 301 THR A C 1
ATOM 2382 O O . THR A 1 301 ? -28.364 14.166 9.291 1.00 61.41 301 THR A O 1
ATOM 2385 N N . LYS A 1 302 ? -27.367 15.827 8.154 1.00 42.44 302 LYS A N 1
ATOM 2386 C CA . LYS A 1 302 ? -27.845 16.863 9.070 1.00 42.44 302 LYS A CA 1
ATOM 2387 C C . LYS A 1 302 ? -29.320 17.119 8.748 1.00 42.44 302 LYS A C 1
ATOM 2389 O O . LYS A 1 302 ? -29.619 17.364 7.579 1.00 42.44 302 LYS A O 1
ATOM 2394 N N . PRO A 1 303 ? -30.239 17.080 9.732 1.00 49.44 303 PRO A N 1
ATOM 2395 C CA . PRO A 1 303 ? -31.571 17.617 9.501 1.00 49.44 303 PRO A CA 1
ATOM 2396 C C . PRO A 1 303 ? -31.422 19.075 9.056 1.00 49.44 303 PRO A C 1
ATOM 2398 O O . PRO A 1 303 ? -30.496 19.766 9.498 1.00 49.44 303 PRO A O 1
ATOM 2401 N N . ALA A 1 304 ? -32.313 19.532 8.176 1.00 57.12 304 ALA A N 1
ATOM 2402 C CA . ALA A 1 304 ? -32.447 20.961 7.945 1.00 57.12 304 ALA A CA 1
ATOM 2403 C C . ALA A 1 304 ? -32.655 21.646 9.305 1.00 57.12 304 ALA A C 1
ATOM 2405 O O . ALA A 1 304 ? -33.305 21.079 10.186 1.00 57.12 304 ALA A O 1
ATOM 2406 N N . GLU A 1 305 ? -32.082 22.834 9.494 1.00 62.06 305 GLU A N 1
ATOM 2407 C CA . GLU A 1 305 ? -32.460 23.667 10.632 1.00 62.06 305 GLU A CA 1
ATOM 2408 C C . GLU A 1 305 ? -33.915 24.083 10.407 1.00 62.06 305 GLU A C 1
ATOM 2410 O O . GLU A 1 305 ? -34.193 25.042 9.689 1.00 62.06 305 GLU A O 1
ATOM 2415 N N . ASP A 1 306 ? -34.844 23.294 10.956 1.00 62.97 306 ASP A N 1
ATOM 2416 C CA . ASP A 1 306 ? -36.259 23.632 10.992 1.00 62.97 306 ASP A CA 1
ATOM 2417 C C . ASP A 1 306 ? -36.378 24.983 11.701 1.00 62.97 306 ASP A C 1
ATOM 2419 O O . ASP A 1 306 ? -36.082 25.090 12.897 1.00 62.97 306 ASP A O 1
ATOM 2423 N N . GLU A 1 307 ? -36.777 26.009 10.940 1.00 70.81 307 GLU A N 1
ATOM 2424 C CA . GLU A 1 307 ? -36.997 27.369 11.434 1.00 70.81 307 GLU A CA 1
ATOM 2425 C C . GLU A 1 307 ? -37.771 27.297 12.756 1.00 70.81 307 GLU A C 1
ATOM 2427 O O . GLU A 1 307 ? -38.888 26.757 12.772 1.00 70.81 307 GLU A O 1
ATOM 2432 N N . PRO A 1 308 ? -37.197 27.772 13.881 1.00 77.81 308 PRO A N 1
ATOM 2433 C CA . PRO A 1 308 ? -37.760 27.511 15.194 1.00 77.81 308 PRO A CA 1
ATOM 2434 C C . PRO A 1 308 ? -39.231 27.912 15.246 1.00 77.81 308 PRO A C 1
ATOM 2436 O O . PRO A 1 308 ? -39.590 28.998 14.801 1.00 77.81 308 PRO A O 1
ATOM 2439 N N . LEU A 1 309 ? -40.097 27.085 15.838 1.00 75.94 309 LEU A N 1
ATOM 2440 C CA . LEU A 1 309 ? -41.547 27.331 15.818 1.00 75.94 309 LEU A CA 1
ATOM 2441 C C . LEU A 1 309 ? -41.932 28.740 16.325 1.00 75.94 309 LEU A C 1
ATOM 2443 O O . LEU A 1 309 ? -42.896 29.333 15.844 1.00 75.94 309 LEU A O 1
ATOM 2447 N N . TRP A 1 310 ? -41.148 29.309 17.248 1.00 78.00 310 TRP A N 1
ATOM 2448 C CA . TRP A 1 310 ? -41.322 30.684 17.725 1.00 78.00 310 TRP A CA 1
ATOM 2449 C C . TRP A 1 310 ? -41.091 31.751 16.640 1.00 78.00 310 TRP A C 1
ATOM 2451 O O . TRP A 1 310 ? -41.739 32.790 16.694 1.00 78.00 310 TRP A O 1
ATOM 2461 N N . TYR A 1 311 ? -40.220 31.510 15.658 1.00 78.12 311 TYR A N 1
ATOM 2462 C CA . TYR A 1 311 ? -39.941 32.408 14.534 1.00 78.12 311 TYR A CA 1
ATOM 2463 C C . TYR A 1 311 ? -41.117 32.451 13.551 1.00 78.12 311 TYR A C 1
ATOM 2465 O O . TYR A 1 311 ? -41.571 33.533 13.182 1.00 78.12 311 TYR A O 1
ATOM 2473 N N . LEU A 1 312 ? -41.703 31.293 13.224 1.00 79.38 312 LEU A N 1
ATOM 2474 C CA . LEU A 1 312 ? -42.937 31.220 12.428 1.00 79.38 312 LEU A CA 1
ATOM 2475 C C . LEU A 1 312 ? -44.117 31.902 13.144 1.00 79.38 312 LEU A C 1
ATOM 2477 O O . LEU A 1 312 ? -44.867 32.659 12.529 1.00 79.38 312 LEU A O 1
ATOM 2481 N N . ILE A 1 313 ? -44.239 31.706 14.463 1.00 83.00 313 ILE A N 1
ATOM 2482 C CA . ILE A 1 313 ? -45.222 32.416 15.296 1.00 83.00 313 ILE A CA 1
ATOM 2483 C C . ILE A 1 313 ? -44.955 33.932 15.294 1.00 83.00 313 ILE A C 1
ATOM 2485 O O . ILE A 1 313 ? -45.898 34.714 15.179 1.00 83.00 313 ILE A O 1
ATOM 2489 N N . LEU A 1 314 ? -43.692 34.368 15.373 1.00 88.62 314 LEU A N 1
ATOM 2490 C CA . LEU A 1 314 ? -43.316 35.784 15.322 1.00 88.62 314 LEU A CA 1
ATOM 2491 C C . LEU A 1 314 ? -43.699 36.422 13.978 1.00 88.62 314 LEU A C 1
ATOM 2493 O O . LEU A 1 314 ? -44.237 37.527 13.967 1.00 88.62 314 LEU A O 1
ATOM 2497 N N . ILE A 1 315 ? -43.469 35.723 12.860 1.00 86.75 315 ILE A N 1
ATOM 2498 C CA . ILE A 1 315 ? -43.866 36.168 11.517 1.00 86.75 315 ILE A CA 1
ATOM 2499 C C . ILE A 1 315 ? -45.384 36.352 11.433 1.00 86.75 315 ILE A C 1
ATOM 2501 O O . ILE A 1 315 ? -45.840 37.387 10.949 1.00 86.75 315 ILE A O 1
ATOM 2505 N N . GLU A 1 316 ? -46.177 35.402 11.935 1.00 88.81 316 GLU A N 1
ATOM 2506 C CA . GLU A 1 316 ? -47.640 35.521 11.911 1.00 88.81 316 GLU A CA 1
ATOM 2507 C C . GLU A 1 316 ? -48.167 36.622 12.845 1.00 88.81 316 GLU A C 1
ATOM 2509 O O . GLU A 1 316 ? -49.081 37.358 12.469 1.00 88.81 316 GLU A O 1
ATOM 2514 N N . ILE A 1 317 ? -47.551 36.827 14.016 1.00 89.94 317 ILE A N 1
ATOM 2515 C CA . ILE A 1 317 ? -47.865 37.963 14.904 1.00 89.94 317 ILE A CA 1
ATOM 2516 C C . ILE A 1 317 ? -47.544 39.298 14.217 1.00 89.94 317 ILE A C 1
ATOM 2518 O O . ILE A 1 317 ? -48.364 40.218 14.249 1.00 89.94 317 ILE A O 1
ATOM 2522 N N . LEU A 1 318 ? -46.381 39.413 13.567 1.00 88.31 318 LEU A N 1
ATOM 2523 C CA . LEU A 1 318 ? -45.986 40.611 12.822 1.00 88.31 318 LEU A CA 1
ATOM 2524 C C . LEU A 1 318 ? -46.923 40.869 11.637 1.00 88.31 318 LEU A C 1
ATOM 2526 O O . LEU A 1 318 ? -47.342 42.008 11.433 1.00 88.31 318 LEU A O 1
ATOM 2530 N N . ARG A 1 319 ? -47.312 39.826 10.895 1.00 87.94 319 ARG A N 1
ATOM 2531 C CA . ARG A 1 319 ? -48.270 39.923 9.785 1.00 87.94 319 ARG A CA 1
ATOM 2532 C C . ARG A 1 319 ? -49.640 40.395 10.270 1.00 87.94 319 ARG A C 1
ATOM 2534 O O . ARG A 1 319 ? -50.170 41.365 9.734 1.00 87.94 319 ARG A O 1
ATOM 2541 N N . TRP A 1 320 ? -50.163 39.785 11.335 1.00 89.44 320 TRP A N 1
ATOM 2542 C CA . TRP A 1 320 ? -51.413 40.199 11.975 1.00 89.44 320 TRP A CA 1
ATOM 2543 C C . TRP A 1 320 ? -51.361 41.651 12.468 1.00 89.44 320 TRP A C 1
ATOM 2545 O O . TRP A 1 320 ? -52.334 42.390 12.302 1.00 89.44 320 TRP A O 1
ATOM 2555 N N . PHE A 1 321 ? -50.233 42.086 13.037 1.00 88.69 321 PHE A N 1
ATOM 2556 C CA . PHE A 1 321 ? -50.055 43.462 13.496 1.00 88.69 321 PHE A CA 1
ATOM 2557 C C . PHE A 1 321 ? -50.037 44.455 12.325 1.00 88.69 321 PHE A C 1
ATOM 2559 O O . PHE A 1 321 ? -50.748 45.458 12.365 1.00 88.69 321 PHE A O 1
ATOM 2566 N N . VAL A 1 322 ? -49.292 44.160 11.253 1.00 85.88 322 VAL A N 1
ATOM 2567 C CA . VAL A 1 322 ? -49.274 44.977 10.027 1.00 85.88 322 VAL A CA 1
ATOM 2568 C C . VAL A 1 322 ? -50.681 45.101 9.438 1.00 85.88 322 VAL A C 1
ATOM 2570 O O . VAL A 1 322 ? -51.129 46.213 9.155 1.00 85.88 322 VAL A O 1
ATOM 2573 N N . ASP A 1 323 ? -51.397 43.983 9.301 1.00 86.06 323 ASP A N 1
ATOM 2574 C CA . ASP A 1 323 ? -52.722 43.952 8.680 1.00 86.06 323 ASP A CA 1
ATOM 2575 C C . ASP A 1 323 ? -53.801 44.685 9.498 1.00 86.06 323 ASP A C 1
ATOM 2577 O O . ASP A 1 323 ? -54.709 45.265 8.904 1.00 86.06 323 ASP A O 1
ATOM 2581 N N . ASN A 1 324 ? -53.697 44.719 10.834 1.00 83.31 324 ASN A N 1
ATOM 2582 C CA . ASN A 1 324 ? -54.696 45.366 11.700 1.00 83.31 324 ASN A CA 1
ATOM 2583 C C . ASN A 1 324 ? -54.341 46.793 12.156 1.00 83.31 324 ASN A C 1
ATOM 2585 O O . ASN A 1 324 ? -55.252 47.557 12.478 1.00 83.31 324 ASN A O 1
ATOM 2589 N N . PHE A 1 325 ? -53.055 47.165 12.193 1.00 79.12 325 PHE A N 1
ATOM 2590 C CA . PHE A 1 325 ? -52.601 48.442 12.769 1.00 79.12 325 PHE A CA 1
ATOM 2591 C C . PHE A 1 325 ? -51.803 49.340 11.816 1.00 79.12 325 PHE A C 1
ATOM 2593 O O . PHE A 1 325 ? -51.702 50.532 12.092 1.00 79.12 325 PHE A O 1
ATOM 2600 N N . LEU A 1 326 ? -51.264 48.819 10.705 1.00 69.38 326 LEU A N 1
ATOM 2601 C CA . LEU A 1 326 ? -50.456 49.602 9.750 1.00 69.38 326 LEU A CA 1
ATOM 2602 C C . LEU A 1 326 ? -51.104 49.762 8.360 1.00 69.38 326 LEU A C 1
ATOM 2604 O O . LEU A 1 326 ? -50.543 50.441 7.504 1.00 69.38 326 LEU A O 1
ATOM 2608 N N . LYS A 1 327 ? -52.288 49.175 8.131 1.00 61.53 327 LYS A N 1
ATOM 2609 C CA . LYS A 1 327 ? -53.096 49.318 6.899 1.00 61.53 327 LYS A CA 1
ATOM 2610 C C . LYS A 1 327 ? -54.352 50.195 7.080 1.00 61.53 327 LYS A C 1
ATOM 2612 O O . LYS A 1 327 ? -55.382 49.924 6.462 1.00 61.53 327 LYS A O 1
ATOM 2617 N N . LYS A 1 328 ? -54.283 51.223 7.930 1.00 56.50 328 LYS A N 1
ATOM 2618 C CA . LYS A 1 328 ? -55.349 52.222 8.129 1.00 56.50 328 LYS A CA 1
ATOM 2619 C C . LYS A 1 328 ? -54.871 53.628 7.797 1.00 56.50 328 LYS A C 1
ATOM 2621 O O . LYS A 1 328 ? -53.744 53.953 8.224 1.00 56.50 328 LYS A O 1
#

Sequence (328 aa):
MGNKTGQIQIKNRPESKKVNTAVLKLELTGICLYRLSGQVITKLIIIVSLIFSISAWATDFKDCGQNFYQAQAPDYLDQQILNKSVPLCFNGFATLYSGLSRTPLWSAEHLTRERLYQAEDLPREDSFHSESRLPSAMRAQLSDYKGSGYDRGHLAPNGDMANINQQYDSFSLANIIPQSPENNRYLWRNIESVTRYLTKKHGEAYVITGVVFSGKKLTQLNNRVLIPTHIFKAIYIPATGQAGVYYAPNDETQRIEIISVDELALRSNIDVFPSIEAKAKSTAMPLPVKVGDITDREKQTKPAEDEPLWYLILIEILRWFVDNFLKK

Organism: NCBI:txid1945521